Protein AF-A0A4R8S9P8-F1 (afdb_monomer)

Secondary structure (DSSP, 8-state):
-PPPP-EEE--TT--TTT-TT---SHHHHHHHHHHHHHTT-SEEEE--B-TTS-B--SHHHHHHHHHHHHHH-TTS-EEEE--TTT---HHHHHHHHHH-SS--SEEEEETTSTTHHHHHHHHHHTTPEEEEEE-SHHHHHHHHH-GGGGTEEEEEEEEPTT--SHHHHHHHHHHHHHHHHTT-S-EEEEE--

Ne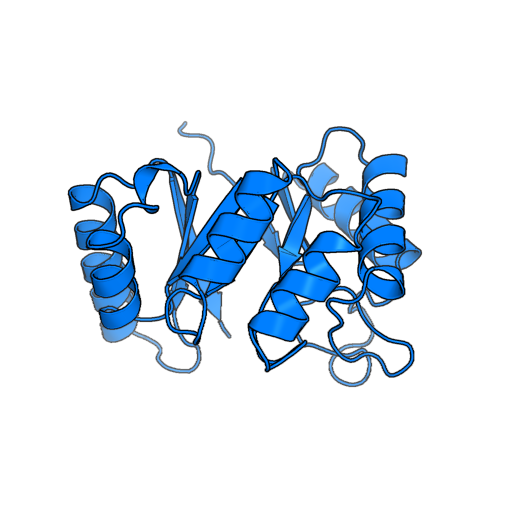arest PDB structures (foldseek):
  2y7d-assembly1_D  TM=7.538E-01  e=5.937E-11  Candidatus Cloacimonas acidaminovorans
  2y7d-assembly1_C  TM=7.687E-01  e=2.073E-10  Candidatus Cloacimonas acidaminovorans
  3fa5-assembly1_B  TM=8.456E-01  e=3.050E-09  Paracoccus denitrificans PD1222
  3no5-assembly2_C  TM=8.172E-01  e=3.679E-09  Cupriavidus pinatubonensis JMP134
  3chv-assembly1_A-2  TM=8.280E-01  e=7.319E-09  Ruegeria pomeroyi DSS-3

Organism: NCBI:txid404941

Structure (mmCIF, N/CA/C/O backbone):
data_AF-A0A4R8S9P8-F1
#
_entry.id   AF-A0A4R8S9P8-F1
#
loop_
_atom_site.group_PDB
_atom_site.id
_atom_site.type_symbol
_atom_site.label_atom_id
_atom_site.label_alt_id
_atom_site.label_comp_id
_atom_site.label_asym_id
_atom_site.label_entity_id
_atom_site.label_seq_id
_atom_site.pdbx_PDB_ins_code
_atom_site.Cartn_x
_atom_site.Cartn_y
_atom_site.Cartn_z
_atom_site.occupancy
_atom_site.B_iso_or_equiv
_atom_site.auth_seq_id
_atom_site.auth_comp_id
_atom_site.auth_asym_id
_atom_site.auth_atom_id
_atom_site.pdbx_PDB_model_num
ATOM 1 N N . MET A 1 1 ? -16.328 -17.671 15.813 1.00 50.28 1 MET A N 1
ATOM 2 C CA . MET A 1 1 ? -14.952 -17.134 15.883 1.00 50.28 1 MET A CA 1
ATOM 3 C C . MET A 1 1 ? -14.897 -15.920 14.980 1.00 50.28 1 MET A C 1
ATOM 5 O O . MET A 1 1 ? -15.459 -15.987 13.896 1.00 50.28 1 MET A O 1
ATOM 9 N N . GLN A 1 2 ? -14.326 -14.809 15.439 1.00 53.38 2 GLN A N 1
ATOM 10 C CA . GLN A 1 2 ? -14.118 -13.646 14.579 1.00 53.38 2 GLN A CA 1
ATOM 11 C C . GLN A 1 2 ? -12.973 -14.003 13.623 1.00 53.38 2 GLN A C 1
ATOM 13 O O . GLN A 1 2 ? -11.888 -14.351 14.084 1.00 53.38 2 GLN A O 1
ATOM 18 N N . THR A 1 3 ? -13.230 -14.023 12.317 1.00 79.88 3 THR A N 1
ATOM 19 C CA . THR A 1 3 ? -12.185 -14.298 11.325 1.00 79.88 3 THR A CA 1
ATOM 20 C C . THR A 1 3 ? -11.200 -13.134 11.338 1.00 79.88 3 THR A C 1
ATOM 22 O O . THR A 1 3 ? -11.592 -11.993 11.095 1.00 79.88 3 THR A O 1
ATOM 25 N N . VAL A 1 4 ? -9.938 -13.406 11.671 1.00 88.94 4 VAL A N 1
ATOM 26 C CA . VAL A 1 4 ? -8.869 -12.402 11.631 1.00 88.94 4 VAL A CA 1
ATOM 27 C C . VAL A 1 4 ? -8.552 -12.095 10.170 1.00 88.94 4 VAL A C 1
ATOM 29 O O . VAL A 1 4 ? -8.345 -13.009 9.375 1.00 88.94 4 VAL A O 1
ATOM 32 N N . TYR A 1 5 ? -8.514 -10.813 9.812 1.00 94.75 5 TYR A N 1
ATOM 33 C CA . TYR A 1 5 ? -8.053 -10.377 8.498 1.00 94.75 5 TYR A CA 1
ATOM 34 C C . TYR A 1 5 ? -6.522 -10.317 8.498 1.00 94.75 5 TYR A C 1
ATOM 36 O O . TYR A 1 5 ? -5.947 -9.536 9.255 1.00 94.75 5 TYR A O 1
ATOM 44 N N . LEU A 1 6 ? -5.865 -11.102 7.641 1.00 96.81 6 LEU A N 1
ATOM 45 C CA . LEU A 1 6 ? -4.414 -11.041 7.444 1.00 96.81 6 LEU A CA 1
ATOM 46 C C . LEU A 1 6 ? -4.063 -10.416 6.091 1.00 96.81 6 LEU A C 1
ATOM 48 O O . LEU A 1 6 ? -4.580 -10.833 5.057 1.00 96.81 6 LEU A O 1
ATOM 52 N N . LYS A 1 7 ? -3.138 -9.452 6.106 1.00 97.88 7 LYS A N 1
ATOM 53 C CA . LYS A 1 7 ? -2.470 -8.903 4.919 1.00 97.88 7 LYS A CA 1
ATOM 54 C C . LYS A 1 7 ? -1.006 -9.338 4.948 1.00 97.88 7 LYS A C 1
ATOM 56 O O . LYS A 1 7 ? -0.327 -9.055 5.930 1.00 97.88 7 LYS A O 1
ATOM 61 N N . ALA A 1 8 ? -0.522 -9.997 3.900 1.00 98.19 8 ALA A N 1
ATOM 62 C CA . ALA A 1 8 ? 0.879 -10.404 3.807 1.00 98.19 8 ALA A CA 1
ATOM 63 C C . ALA A 1 8 ? 1.720 -9.315 3.118 1.00 98.19 8 ALA A C 1
ATOM 65 O O . ALA A 1 8 ? 1.477 -8.993 1.957 1.00 98.19 8 ALA A O 1
ATOM 66 N N . CYS A 1 9 ? 2.706 -8.750 3.818 1.00 97.50 9 CYS A N 1
ATOM 67 C CA . CYS A 1 9 ? 3.688 -7.824 3.244 1.00 97.50 9 CYS A CA 1
ATOM 68 C C . CYS A 1 9 ? 4.873 -8.636 2.700 1.00 97.50 9 CYS A C 1
ATOM 70 O O . CYS A 1 9 ? 5.625 -9.205 3.485 1.00 97.50 9 CYS A O 1
ATOM 72 N N . LEU A 1 10 ? 5.012 -8.744 1.374 1.00 97.62 10 LEU A N 1
ATOM 73 C CA . LEU A 1 10 ? 5.828 -9.809 0.765 1.00 97.62 10 LEU A CA 1
ATOM 74 C C . LEU A 1 10 ? 7.340 -9.555 0.791 1.00 97.62 10 LEU A C 1
ATOM 76 O O . LEU A 1 10 ? 8.120 -10.499 0.860 1.00 97.62 10 LEU A O 1
ATOM 80 N N . ASN A 1 11 ? 7.770 -8.297 0.695 1.00 96.12 11 ASN A N 1
ATOM 81 C CA . ASN A 1 11 ? 9.192 -7.967 0.561 1.00 96.12 11 ASN A CA 1
ATOM 82 C C . ASN A 1 11 ? 9.622 -6.705 1.322 1.00 96.12 11 ASN A C 1
ATOM 84 O O . ASN A 1 11 ? 10.685 -6.704 1.945 1.00 96.12 11 ASN A O 1
ATOM 88 N N . GLY A 1 12 ? 8.815 -5.641 1.299 1.00 94.31 12 GLY A N 1
ATOM 89 C CA . GLY A 1 12 ? 9.199 -4.352 1.876 1.00 94.31 12 GLY A CA 1
ATOM 90 C C . GLY A 1 12 ? 10.429 -3.762 1.179 1.00 94.31 12 GLY A C 1
ATOM 91 O O . GLY A 1 12 ? 10.768 -4.149 0.061 1.00 94.31 12 GLY A O 1
ATOM 92 N N . VAL A 1 13 ? 11.161 -2.879 1.862 1.00 93.50 13 VAL A N 1
ATOM 93 C CA . VAL A 1 13 ? 12.404 -2.270 1.338 1.00 93.50 13 VAL A CA 1
ATOM 94 C C . VAL A 1 13 ? 13.575 -3.257 1.219 1.00 93.50 13 VAL A C 1
ATOM 96 O O . VAL A 1 13 ? 14.608 -2.919 0.642 1.00 93.50 13 VAL A O 1
ATOM 99 N N . ARG A 1 14 ? 13.432 -4.483 1.748 1.00 92.62 14 ARG A N 1
ATOM 100 C CA . ARG A 1 14 ? 14.510 -5.478 1.778 1.00 92.62 14 ARG A CA 1
ATOM 101 C C . ARG A 1 14 ? 14.924 -5.897 0.367 1.00 92.62 14 ARG A C 1
ATOM 103 O O . ARG A 1 14 ? 14.123 -5.922 -0.570 1.00 92.62 14 ARG A O 1
ATOM 110 N N . ARG A 1 15 ? 16.198 -6.253 0.241 1.00 90.38 15 ARG A N 1
ATOM 111 C CA . ARG A 1 15 ? 16.844 -6.705 -0.994 1.00 90.38 15 ARG A CA 1
ATOM 112 C C . ARG A 1 15 ? 17.361 -8.141 -0.864 1.00 90.38 15 ARG A C 1
ATOM 114 O O . ARG A 1 15 ? 17.518 -8.663 0.241 1.00 90.38 15 ARG A O 1
ATOM 121 N N . LYS A 1 16 ? 17.678 -8.777 -1.998 1.00 90.94 16 LYS A N 1
ATOM 122 C CA . LYS A 1 16 ? 18.186 -10.163 -2.030 1.00 90.94 16 LYS A CA 1
ATOM 123 C C . LYS A 1 16 ? 19.526 -10.369 -1.324 1.00 90.94 16 LYS A C 1
ATOM 125 O O . LYS A 1 16 ? 19.795 -11.478 -0.871 1.00 90.94 16 LYS A O 1
ATOM 130 N N . ASP A 1 17 ? 20.354 -9.332 -1.219 1.00 91.38 17 ASP A N 1
ATOM 131 C CA . ASP A 1 17 ? 21.600 -9.366 -0.443 1.00 91.38 17 ASP A CA 1
ATOM 132 C C . ASP A 1 17 ? 21.345 -9.427 1.073 1.00 91.38 17 ASP A C 1
ATOM 134 O O . ASP A 1 17 ? 22.187 -9.934 1.808 1.00 91.38 17 ASP A O 1
ATOM 138 N N . GLN A 1 18 ? 20.178 -8.972 1.542 1.00 91.88 18 GLN A N 1
ATOM 139 C CA . GLN A 1 18 ? 19.769 -9.073 2.946 1.00 91.88 18 GLN A CA 1
ATOM 140 C C . GLN A 1 18 ? 19.101 -10.415 3.264 1.00 91.88 18 GLN A C 1
ATOM 142 O O . GLN A 1 18 ? 19.270 -10.930 4.367 1.00 91.88 18 GLN A O 1
ATOM 147 N N . HIS A 1 19 ? 18.339 -10.986 2.324 1.00 93.06 19 HIS A N 1
ATOM 148 C CA . HIS A 1 19 ? 17.805 -12.341 2.455 1.00 93.06 19 HIS A CA 1
ATOM 149 C C . HIS A 1 19 ? 17.506 -12.960 1.073 1.00 93.06 19 HIS A C 1
ATOM 151 O O . HIS A 1 19 ? 16.730 -12.391 0.301 1.00 93.06 19 HIS A O 1
ATOM 157 N N . PRO A 1 20 ? 18.057 -14.148 0.747 1.00 93.31 20 PRO A N 1
ATOM 158 C CA . PRO A 1 20 ? 18.018 -14.699 -0.612 1.00 93.31 20 PRO A CA 1
ATOM 159 C C . PRO A 1 20 ? 16.612 -15.083 -1.094 1.00 93.31 20 PRO A C 1
ATOM 161 O O . PRO A 1 20 ? 16.385 -15.150 -2.300 1.00 93.31 20 PRO A O 1
ATOM 164 N N . ALA A 1 21 ? 15.675 -15.324 -0.170 1.00 95.25 21 ALA A N 1
ATOM 165 C CA . ALA A 1 21 ? 14.286 -15.656 -0.497 1.00 95.25 21 ALA A CA 1
ATOM 166 C C . ALA A 1 21 ? 13.366 -14.434 -0.676 1.00 95.25 21 ALA A C 1
ATOM 168 O O . ALA A 1 21 ? 12.176 -14.625 -0.876 1.00 95.25 21 ALA A O 1
ATOM 169 N N . ILE A 1 22 ? 13.867 -13.195 -0.572 1.00 95.81 22 ILE A N 1
ATOM 170 C CA . ILE A 1 22 ? 13.016 -12.012 -0.778 1.00 95.81 22 ILE A CA 1
ATOM 171 C C . ILE A 1 22 ? 12.596 -11.943 -2.255 1.00 95.81 22 ILE A C 1
ATOM 173 O O . ILE A 1 22 ? 13.479 -11.919 -3.125 1.00 95.81 22 ILE A O 1
ATOM 177 N N . PRO A 1 23 ? 11.286 -11.887 -2.566 1.00 96.94 23 PRO A N 1
ATOM 178 C CA . PRO A 1 23 ? 10.825 -11.795 -3.942 1.00 96.94 23 PRO A CA 1
ATOM 179 C C . PRO A 1 23 ? 11.068 -10.380 -4.483 1.00 96.94 23 PRO A C 1
ATOM 181 O O . PRO A 1 23 ? 10.652 -9.379 -3.887 1.00 96.94 23 PRO A O 1
ATOM 184 N N . CYS A 1 24 ? 11.746 -10.281 -5.628 1.00 96.31 24 CYS A N 1
ATOM 185 C CA . CYS A 1 24 ? 12.066 -8.988 -6.247 1.00 96.31 24 CYS A CA 1
ATOM 186 C C . CYS A 1 24 ? 11.548 -8.868 -7.679 1.00 96.31 24 CYS A C 1
ATOM 188 O O . CYS A 1 24 ? 11.246 -7.765 -8.123 1.00 96.31 24 CYS A O 1
ATOM 190 N N . THR A 1 25 ? 11.433 -9.978 -8.407 1.00 97.12 25 THR A N 1
ATOM 191 C CA . THR A 1 25 ? 10.878 -9.964 -9.767 1.00 97.12 25 THR A CA 1
ATOM 192 C C . THR A 1 25 ? 9.354 -10.126 -9.748 1.00 97.12 25 THR A C 1
ATOM 194 O O . THR A 1 25 ? 8.827 -10.760 -8.833 1.00 97.12 25 THR A O 1
ATOM 197 N N . PRO A 1 26 ? 8.622 -9.652 -10.775 1.00 98.44 26 PRO A N 1
ATOM 198 C CA . PRO A 1 26 ? 7.176 -9.868 -10.870 1.00 98.44 26 PRO A CA 1
ATOM 199 C C . PRO A 1 26 ? 6.756 -11.340 -10.746 1.00 98.44 26 PRO A C 1
ATOM 201 O O . PRO A 1 26 ? 5.770 -11.650 -10.082 1.00 98.44 26 PRO A O 1
ATOM 204 N N . ALA A 1 27 ? 7.528 -12.259 -11.337 1.00 98.38 27 ALA A N 1
ATOM 205 C CA . ALA A 1 27 ? 7.252 -13.693 -11.271 1.00 98.38 27 ALA A CA 1
ATOM 206 C C . ALA A 1 27 ? 7.426 -14.263 -9.853 1.00 98.38 27 ALA A C 1
ATOM 208 O O . ALA A 1 27 ? 6.588 -15.045 -9.406 1.00 98.38 27 ALA A O 1
ATOM 209 N N . GLU A 1 28 ? 8.481 -13.858 -9.140 1.00 98.06 28 GLU A N 1
ATOM 210 C CA . GLU A 1 28 ? 8.702 -14.250 -7.741 1.00 98.06 28 GLU A CA 1
ATOM 211 C C . GLU A 1 28 ? 7.620 -13.671 -6.829 1.00 98.06 28 GLU A C 1
ATOM 213 O O . GLU A 1 28 ? 7.022 -14.403 -6.048 1.00 98.06 28 GLU A O 1
ATOM 218 N N . ILE A 1 29 ? 7.305 -12.381 -6.980 1.00 98.56 29 ILE A N 1
ATOM 219 C CA . ILE A 1 29 ? 6.277 -11.705 -6.180 1.00 98.56 29 ILE A CA 1
ATOM 220 C C . ILE A 1 29 ? 4.909 -12.371 -6.388 1.00 98.56 29 ILE A C 1
ATOM 222 O O . ILE A 1 29 ? 4.194 -12.621 -5.422 1.00 98.56 29 ILE A O 1
ATOM 226 N N . ALA A 1 30 ? 4.544 -12.715 -7.627 1.00 98.75 30 ALA A N 1
ATOM 227 C CA . ALA A 1 30 ? 3.294 -13.418 -7.906 1.00 98.75 30 ALA A CA 1
ATOM 228 C C . ALA A 1 30 ? 3.275 -14.850 -7.340 1.00 98.75 30 ALA A C 1
ATOM 230 O O . ALA A 1 30 ? 2.224 -15.323 -6.896 1.00 98.75 30 ALA A O 1
ATOM 231 N N . ALA A 1 31 ? 4.412 -15.553 -7.359 1.00 98.69 31 ALA A N 1
ATOM 232 C CA . ALA A 1 31 ? 4.530 -16.880 -6.762 1.00 98.69 31 ALA A CA 1
ATOM 233 C C . ALA A 1 31 ? 4.303 -16.830 -5.243 1.00 98.69 31 ALA A C 1
ATOM 235 O O . ALA A 1 31 ? 3.490 -17.607 -4.736 1.00 98.69 31 ALA A O 1
ATOM 236 N N . ASP A 1 32 ? 4.928 -15.873 -4.558 1.00 98.62 32 ASP A N 1
ATOM 237 C CA . ASP A 1 32 ? 4.765 -15.668 -3.117 1.00 98.62 32 ASP A CA 1
ATOM 238 C C . ASP A 1 32 ? 3.359 -15.176 -2.767 1.00 98.62 32 ASP A C 1
ATOM 240 O O . ASP A 1 32 ? 2.759 -15.669 -1.815 1.00 98.62 32 ASP A O 1
ATOM 244 N N . ALA A 1 33 ? 2.768 -14.289 -3.575 1.00 98.75 33 ALA A N 1
ATOM 245 C CA . ALA A 1 33 ? 1.383 -13.860 -3.393 1.00 98.75 33 ALA A CA 1
ATOM 246 C C . ALA A 1 33 ? 0.408 -15.050 -3.422 1.00 98.75 33 ALA A C 1
ATOM 248 O O . ALA A 1 33 ? -0.483 -15.147 -2.575 1.00 98.75 33 ALA A O 1
ATOM 249 N N . ALA A 1 34 ? 0.609 -15.990 -4.353 1.00 98.69 34 ALA A N 1
ATOM 250 C CA . ALA A 1 34 ? -0.180 -17.218 -4.419 1.00 98.69 34 ALA A CA 1
ATOM 251 C C . ALA A 1 34 ? 0.024 -18.097 -3.180 1.00 98.69 34 ALA A C 1
ATOM 253 O O . ALA A 1 34 ? -0.955 -18.560 -2.600 1.00 98.69 34 ALA A O 1
ATOM 254 N N . ALA A 1 35 ? 1.272 -18.278 -2.738 1.00 98.56 35 ALA A N 1
ATOM 255 C CA . ALA A 1 35 ? 1.572 -19.053 -1.538 1.00 98.56 35 ALA A CA 1
ATOM 256 C C . ALA A 1 35 ? 0.941 -18.431 -0.277 1.00 98.56 35 ALA A C 1
ATOM 258 O O . ALA A 1 35 ? 0.347 -19.143 0.531 1.00 98.56 35 ALA A O 1
ATOM 259 N N . CYS A 1 36 ? 0.998 -17.103 -0.127 1.00 98.44 36 CYS A N 1
ATOM 260 C CA . CYS A 1 36 ? 0.366 -16.390 0.982 1.00 98.44 36 CYS A CA 1
ATOM 261 C C . CYS A 1 36 ? -1.162 -16.507 0.954 1.00 98.44 36 CYS A C 1
ATOM 263 O O . CYS A 1 36 ? -1.769 -16.735 2.000 1.00 98.44 36 CYS A O 1
ATOM 265 N N . ARG A 1 37 ? -1.792 -16.386 -0.222 1.00 98.00 37 ARG A N 1
ATOM 266 C CA . ARG A 1 37 ? -3.235 -16.620 -0.384 1.00 98.00 37 ARG A CA 1
ATOM 267 C C . ARG A 1 37 ? -3.610 -18.038 0.035 1.00 98.00 37 ARG A C 1
ATOM 269 O O . ARG A 1 37 ? -4.548 -18.212 0.806 1.00 98.00 37 ARG A O 1
ATOM 276 N N . ASP A 1 38 ? -2.871 -19.037 -0.442 1.00 97.75 38 ASP A N 1
ATOM 277 C CA . ASP A 1 38 ? -3.133 -20.447 -0.136 1.00 97.75 38 ASP A CA 1
ATOM 278 C C . ASP A 1 38 ? -2.925 -20.748 1.365 1.00 97.75 38 ASP A C 1
ATOM 280 O O . ASP A 1 38 ? -3.585 -21.623 1.924 1.00 97.75 38 ASP A O 1
ATOM 284 N N . ALA A 1 39 ? -2.077 -19.966 2.044 1.00 97.56 39 ALA A N 1
ATOM 285 C CA . ALA A 1 39 ? -1.904 -19.976 3.498 1.00 97.56 39 ALA A CA 1
ATOM 286 C C . ALA A 1 39 ? -2.971 -19.170 4.277 1.00 97.56 39 ALA A C 1
ATOM 288 O O . ALA A 1 39 ? -2.957 -19.173 5.508 1.00 97.56 39 ALA A O 1
ATOM 289 N N . GLY A 1 40 ? -3.902 -18.493 3.593 1.00 96.56 40 GLY A N 1
ATOM 290 C CA . GLY A 1 40 ? -5.033 -17.782 4.199 1.00 96.56 40 GLY A CA 1
ATOM 291 C C . GLY A 1 40 ? -4.899 -16.258 4.283 1.00 96.56 40 GLY A C 1
ATOM 292 O O . GLY A 1 40 ? -5.709 -15.623 4.962 1.00 96.56 40 GLY A O 1
ATOM 293 N N . ALA A 1 41 ?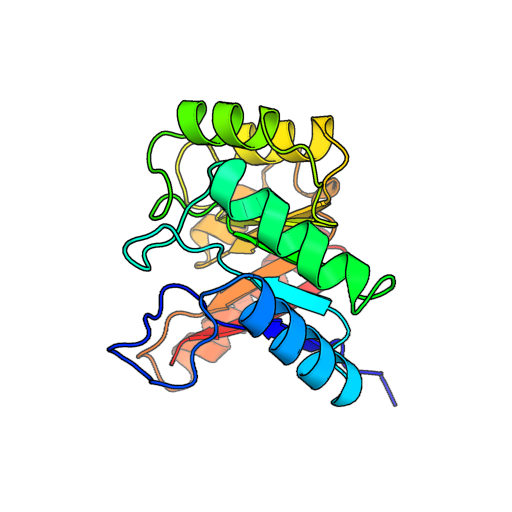 -3.914 -15.644 3.619 1.00 97.75 41 ALA A N 1
ATOM 294 C CA . ALA A 1 41 ? -3.852 -14.187 3.515 1.00 97.75 41 ALA A CA 1
ATOM 295 C C . ALA A 1 41 ? -5.047 -13.650 2.709 1.00 97.75 41 ALA A C 1
ATOM 297 O O . ALA A 1 41 ? -5.338 -14.118 1.609 1.00 97.75 41 ALA A O 1
ATOM 298 N N . ALA A 1 42 ? -5.717 -12.634 3.250 1.00 97.69 42 ALA A N 1
ATOM 299 C CA . ALA A 1 42 ? -6.870 -11.982 2.633 1.00 97.69 42 ALA A CA 1
ATOM 300 C C . ALA A 1 42 ? -6.479 -10.861 1.655 1.00 97.69 42 ALA A C 1
ATOM 302 O O . ALA A 1 42 ? -7.325 -10.385 0.907 1.00 97.69 42 ALA A O 1
ATOM 303 N N . ALA A 1 43 ? -5.223 -10.408 1.688 1.00 98.50 43 ALA A N 1
ATOM 304 C CA . ALA A 1 43 ? -4.629 -9.464 0.744 1.00 98.50 43 ALA A CA 1
ATOM 305 C C . ALA A 1 43 ? -3.100 -9.543 0.804 1.00 98.50 43 ALA A C 1
ATOM 307 O O . ALA A 1 43 ? -2.536 -10.065 1.773 1.00 98.50 43 ALA A O 1
ATOM 308 N N . VAL A 1 44 ? -2.437 -8.949 -0.184 1.00 98.75 44 VAL A N 1
ATOM 309 C CA . VAL A 1 44 ? -0.981 -8.767 -0.194 1.00 98.75 44 VAL A CA 1
ATOM 310 C C . VAL A 1 44 ? -0.608 -7.293 -0.290 1.00 98.75 44 VAL A C 1
ATOM 312 O O . VAL A 1 44 ? -1.352 -6.490 -0.845 1.00 98.75 44 VAL A O 1
ATOM 315 N N . HIS A 1 45 ? 0.549 -6.941 0.262 1.00 98.69 45 HIS A N 1
ATOM 316 C CA . HIS A 1 45 ? 1.210 -5.653 0.072 1.00 98.69 45 HIS A CA 1
ATOM 317 C C . HIS A 1 45 ? 2.602 -5.889 -0.499 1.00 98.69 45 HIS A C 1
ATOM 319 O O . HIS A 1 45 ? 3.351 -6.722 0.021 1.00 98.69 45 HIS A O 1
ATOM 325 N N . VAL A 1 46 ? 2.948 -5.173 -1.564 1.00 98.56 46 VAL A N 1
ATOM 326 C CA . VAL A 1 46 ? 4.183 -5.406 -2.315 1.00 98.56 46 VAL A CA 1
ATOM 327 C C . VAL A 1 46 ? 4.910 -4.108 -2.627 1.00 98.56 46 VAL A C 1
ATOM 329 O O . VAL A 1 46 ? 4.309 -3.056 -2.839 1.00 98.56 46 VAL A O 1
ATOM 332 N N . HIS A 1 47 ? 6.233 -4.198 -2.663 1.00 98.50 47 HIS A N 1
ATOM 333 C CA . HIS A 1 47 ? 7.105 -3.133 -3.125 1.00 98.50 47 HIS A CA 1
ATOM 334 C C . HIS A 1 47 ? 7.675 -3.572 -4.473 1.00 98.50 47 HIS A C 1
ATOM 336 O O . HIS A 1 47 ? 8.383 -4.582 -4.554 1.00 98.50 47 HIS A O 1
ATOM 342 N N . ALA A 1 48 ? 7.322 -2.853 -5.540 1.00 98.25 48 ALA A N 1
ATOM 343 C CA . ALA A 1 48 ? 7.906 -3.084 -6.854 1.00 98.25 48 ALA A CA 1
ATOM 344 C C . ALA A 1 48 ? 9.376 -2.656 -6.838 1.00 98.25 48 ALA A C 1
ATOM 346 O O . ALA A 1 48 ? 9.721 -1.650 -6.217 1.00 98.25 48 ALA A O 1
ATOM 347 N N . LYS A 1 49 ? 10.240 -3.434 -7.492 1.00 97.56 49 LYS A N 1
ATOM 348 C CA . LYS A 1 49 ? 11.687 -3.209 -7.497 1.00 97.56 49 LYS A CA 1
ATOM 349 C C . LYS A 1 49 ? 12.160 -2.726 -8.865 1.00 97.56 49 LYS A C 1
ATOM 351 O O . LYS A 1 49 ? 11.680 -3.207 -9.889 1.00 97.56 49 LYS A O 1
ATOM 356 N N . ASP A 1 50 ? 13.110 -1.799 -8.882 1.00 95.00 50 ASP A N 1
ATOM 357 C CA . ASP A 1 50 ? 13.847 -1.430 -10.085 1.00 95.00 50 ASP A CA 1
ATOM 358 C C . ASP A 1 50 ? 14.897 -2.498 -10.454 1.00 95.00 50 ASP A C 1
ATOM 360 O O . ASP A 1 50 ? 15.079 -3.508 -9.768 1.00 95.00 50 ASP A O 1
ATOM 364 N N . ALA A 1 51 ? 15.627 -2.265 -11.549 1.00 92.00 51 ALA A N 1
ATOM 365 C CA . ALA A 1 51 ? 16.677 -3.173 -12.015 1.00 92.00 51 ALA A CA 1
ATOM 366 C C . ALA A 1 51 ? 17.845 -3.345 -11.021 1.00 92.00 51 ALA A C 1
ATOM 368 O O . ALA A 1 51 ? 18.595 -4.315 -11.125 1.00 92.00 51 ALA A O 1
ATOM 369 N N . ASN A 1 52 ? 17.998 -2.426 -10.065 1.00 90.69 52 ASN A N 1
ATOM 370 C CA . ASN A 1 52 ? 19.021 -2.461 -9.024 1.00 90.69 52 ASN A CA 1
ATOM 371 C C . ASN A 1 52 ? 18.492 -3.061 -7.706 1.00 90.69 52 ASN A C 1
ATOM 373 O O . ASN A 1 52 ? 19.246 -3.190 -6.740 1.00 90.69 52 ASN A O 1
ATOM 377 N N . GLY A 1 53 ? 17.212 -3.444 -7.653 1.00 91.06 53 GLY A N 1
ATOM 378 C CA . GLY A 1 53 ? 16.570 -4.010 -6.472 1.00 91.06 53 GLY A CA 1
ATOM 379 C C . GLY A 1 53 ? 16.084 -2.977 -5.451 1.00 91.06 53 GLY A C 1
ATOM 380 O O . GLY A 1 53 ? 15.725 -3.376 -4.343 1.00 91.06 53 GLY A O 1
ATOM 381 N N . PHE A 1 54 ? 16.066 -1.684 -5.780 1.00 94.50 54 PHE A N 1
ATOM 382 C CA . PHE A 1 54 ? 15.469 -0.644 -4.935 1.00 94.50 54 PHE A CA 1
ATOM 383 C C . PHE A 1 54 ? 13.982 -0.496 -5.223 1.00 94.50 54 PHE A C 1
ATOM 385 O O . PHE A 1 54 ? 13.516 -0.849 -6.302 1.00 94.50 54 PHE A O 1
ATOM 392 N N . ASP A 1 55 ? 13.232 0.035 -4.265 1.00 97.62 55 ASP A N 1
ATOM 393 C CA . ASP A 1 55 ? 11.812 0.300 -4.468 1.00 97.62 55 ASP A CA 1
ATOM 394 C C . ASP A 1 55 ? 11.599 1.309 -5.596 1.00 97.62 55 ASP A C 1
ATOM 396 O O . ASP A 1 55 ? 12.298 2.316 -5.690 1.00 97.62 55 ASP A O 1
ATOM 400 N N . SER A 1 56 ? 10.601 1.049 -6.433 1.00 97.69 56 SER A N 1
ATOM 401 C CA . SER A 1 56 ? 10.210 1.935 -7.517 1.00 97.69 56 SER A CA 1
ATOM 402 C C . SER A 1 56 ? 8.703 2.109 -7.559 1.00 97.69 56 SER A C 1
ATOM 404 O O . SER A 1 56 ? 7.939 1.158 -7.413 1.00 97.69 56 SER A O 1
ATOM 406 N N . LEU A 1 57 ? 8.299 3.352 -7.798 1.00 96.88 57 LEU A N 1
ATOM 407 C CA . LEU A 1 57 ? 6.909 3.765 -7.971 1.00 96.88 57 LEU A CA 1
ATOM 408 C C . LEU A 1 57 ? 6.559 3.953 -9.455 1.00 96.88 57 LEU A C 1
ATOM 410 O O . LEU A 1 57 ? 5.418 4.227 -9.796 1.00 96.88 57 LEU A O 1
ATOM 414 N N . LEU A 1 58 ? 7.527 3.826 -10.364 1.00 98.44 58 LEU A N 1
ATOM 415 C CA . LEU A 1 58 ? 7.297 4.068 -11.787 1.00 98.44 58 LEU A CA 1
ATOM 416 C C . LEU A 1 58 ? 6.416 2.969 -12.392 1.00 98.44 58 LEU A C 1
ATOM 418 O O . LEU A 1 58 ? 6.547 1.798 -12.032 1.00 98.44 58 LEU A O 1
ATOM 422 N N . ALA A 1 59 ? 5.577 3.330 -13.368 1.00 98.56 59 ALA A N 1
ATOM 423 C CA . ALA A 1 59 ? 4.673 2.394 -14.047 1.00 98.56 59 ALA A CA 1
ATOM 424 C C . ALA A 1 59 ? 5.406 1.160 -14.600 1.00 98.56 59 ALA A C 1
ATOM 426 O O . ALA A 1 59 ? 4.950 0.034 -14.432 1.00 98.56 59 ALA A O 1
ATOM 427 N N . GLY A 1 60 ? 6.611 1.349 -15.151 1.00 98.25 60 GLY A N 1
ATOM 428 C CA . GLY A 1 60 ? 7.440 0.250 -15.656 1.00 98.25 60 GLY A CA 1
ATOM 429 C C . GLY A 1 60 ? 7.859 -0.789 -14.603 1.00 98.25 60 GLY A C 1
ATOM 430 O O . GLY A 1 60 ? 8.227 -1.899 -14.979 1.00 98.25 60 GLY A O 1
ATOM 431 N N . ALA A 1 61 ? 7.797 -0.458 -13.310 1.00 98.50 61 ALA A N 1
ATOM 432 C CA . ALA A 1 61 ? 8.050 -1.388 -12.210 1.00 98.50 61 ALA A CA 1
ATOM 433 C C . ALA A 1 61 ? 6.748 -1.893 -11.566 1.00 98.50 61 ALA A C 1
ATOM 435 O O . ALA A 1 61 ? 6.632 -3.085 -11.280 1.00 98.50 61 ALA A O 1
ATOM 436 N N . VAL A 1 62 ? 5.771 -1.006 -11.350 1.00 98.81 62 VAL A N 1
ATOM 437 C CA . VAL A 1 62 ? 4.499 -1.336 -10.686 1.00 98.81 62 VAL A CA 1
ATOM 438 C C . VAL A 1 62 ? 3.610 -2.207 -11.573 1.00 98.81 62 VAL A C 1
ATOM 440 O O . VAL A 1 62 ? 3.150 -3.258 -11.120 1.00 98.81 62 VAL A O 1
ATOM 443 N N . ASP A 1 63 ? 3.419 -1.828 -12.840 1.00 98.88 63 ASP A N 1
ATOM 444 C CA . ASP A 1 63 ? 2.449 -2.486 -13.719 1.00 98.88 63 ASP A CA 1
ATOM 445 C C . ASP A 1 63 ? 2.749 -3.983 -13.920 1.00 98.88 63 ASP A C 1
ATOM 447 O O . ASP A 1 63 ? 1.843 -4.803 -13.740 1.00 98.88 63 ASP A O 1
ATOM 451 N N . PRO A 1 64 ? 4.005 -4.406 -14.199 1.00 98.81 64 PRO A N 1
ATOM 452 C CA . PRO A 1 64 ? 4.316 -5.825 -14.349 1.00 98.81 64 PRO A CA 1
ATOM 453 C C . PRO A 1 64 ? 4.052 -6.643 -13.081 1.00 98.81 64 PRO A C 1
ATOM 455 O O . PRO A 1 64 ? 3.667 -7.808 -13.178 1.00 98.81 64 PRO A O 1
ATOM 458 N N . VAL A 1 65 ? 4.256 -6.057 -11.896 1.00 98.81 65 VAL A N 1
ATOM 459 C C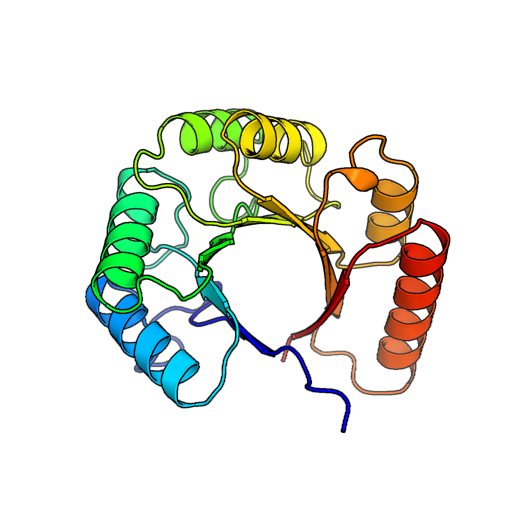A . VAL A 1 65 ? 4.006 -6.729 -10.613 1.00 98.81 65 VAL A CA 1
ATOM 460 C C . VAL A 1 65 ? 2.509 -6.931 -10.398 1.00 98.81 65 VAL A C 1
ATOM 462 O O . VAL A 1 65 ? 2.084 -8.053 -10.114 1.00 98.81 65 VAL A O 1
ATOM 465 N N . VAL A 1 66 ? 1.705 -5.878 -10.574 1.00 98.81 66 VAL A N 1
ATOM 466 C CA . VAL A 1 66 ? 0.244 -5.953 -10.419 1.00 98.81 66 VAL A CA 1
ATOM 467 C C . VAL A 1 66 ? -0.349 -6.945 -11.423 1.00 98.81 66 VAL A C 1
ATOM 469 O O . VAL A 1 66 ? -1.103 -7.835 -11.024 1.00 98.81 66 VAL A O 1
ATOM 472 N N . ALA A 1 67 ? 0.054 -6.869 -12.695 1.00 98.81 67 ALA A N 1
ATOM 473 C CA . ALA A 1 67 ? -0.391 -7.797 -13.733 1.00 98.81 67 ALA A CA 1
ATOM 474 C C . ALA A 1 67 ? -0.027 -9.255 -13.413 1.00 98.81 67 ALA A C 1
ATOM 476 O O . ALA A 1 67 ? -0.865 -10.150 -13.548 1.00 98.81 67 ALA A O 1
ATOM 477 N N . ALA A 1 68 ? 1.202 -9.513 -12.951 1.00 98.81 68 ALA A N 1
ATOM 478 C CA . ALA A 1 68 ? 1.648 -10.863 -12.612 1.00 98.81 68 ALA A CA 1
ATOM 479 C C . ALA A 1 68 ? 0.855 -11.458 -11.437 1.00 98.81 68 ALA A C 1
ATOM 481 O O . ALA A 1 68 ? 0.461 -12.628 -11.494 1.00 98.81 68 ALA A O 1
ATOM 482 N N . ILE A 1 69 ? 0.583 -10.664 -10.393 1.00 98.75 69 ILE A N 1
ATOM 483 C CA . ILE A 1 69 ? -0.239 -11.114 -9.263 1.00 98.75 69 ILE A CA 1
ATOM 484 C C . ILE A 1 69 ? -1.668 -11.384 -9.735 1.00 98.75 69 ILE A C 1
ATOM 486 O O . ILE A 1 69 ? -2.171 -12.474 -9.479 1.00 98.75 69 ILE A O 1
ATOM 490 N N . ARG A 1 70 ? -2.298 -10.462 -10.477 1.00 98.44 70 ARG A N 1
ATOM 491 C CA . ARG A 1 70 ? -3.671 -10.630 -10.991 1.00 98.44 70 ARG A CA 1
ATOM 492 C C . ARG A 1 70 ? -3.811 -11.862 -11.888 1.00 98.44 70 ARG A C 1
ATOM 494 O O . ARG A 1 70 ? -4.765 -12.619 -11.742 1.00 98.44 70 ARG A O 1
ATOM 501 N N . ALA A 1 71 ? -2.841 -12.118 -12.766 1.00 98.50 71 ALA A N 1
ATOM 502 C CA . ALA A 1 71 ? -2.858 -13.289 -13.644 1.00 98.50 71 ALA A CA 1
ATOM 503 C C . ALA A 1 71 ? -2.830 -14.619 -12.869 1.00 98.50 71 ALA A C 1
ATOM 505 O O . ALA A 1 71 ? -3.403 -15.614 -13.314 1.00 98.50 71 ALA A O 1
ATOM 506 N N . ARG A 1 72 ? -2.166 -14.653 -11.708 1.00 98.19 72 ARG A N 1
ATOM 507 C CA . ARG A 1 72 ? -2.021 -15.861 -10.880 1.00 98.19 72 ARG A CA 1
ATOM 508 C C . ARG A 1 72 ? -3.059 -15.958 -9.754 1.00 98.19 72 ARG A C 1
ATOM 510 O O . ARG A 1 72 ? -3.397 -17.056 -9.304 1.00 98.19 72 ARG A O 1
ATOM 517 N N . CYS A 1 73 ? -3.545 -14.815 -9.286 1.00 97.25 73 CYS A N 1
ATOM 518 C CA . CYS A 1 73 ? -4.429 -14.646 -8.140 1.00 97.25 73 CYS A CA 1
ATOM 519 C C . CYS A 1 73 ? -5.497 -13.576 -8.438 1.00 97.25 73 CYS A C 1
ATOM 521 O O . CYS A 1 73 ? -5.466 -12.517 -7.816 1.00 97.25 73 CYS A O 1
ATOM 523 N N . PRO A 1 74 ? -6.444 -13.831 -9.362 1.00 95.94 74 PRO A N 1
ATOM 524 C CA . PRO A 1 74 ? -7.371 -12.804 -9.852 1.00 95.94 74 PRO A CA 1
ATOM 525 C C . PRO A 1 74 ? -8.262 -12.182 -8.767 1.00 95.94 74 PRO A C 1
ATOM 527 O O . PRO A 1 74 ? -8.640 -11.024 -8.899 1.00 95.94 74 PRO A O 1
ATOM 530 N N . ASP A 1 75 ? -8.550 -12.918 -7.690 1.00 95.44 75 ASP A N 1
ATOM 531 C CA . ASP A 1 75 ? -9.423 -12.468 -6.596 1.00 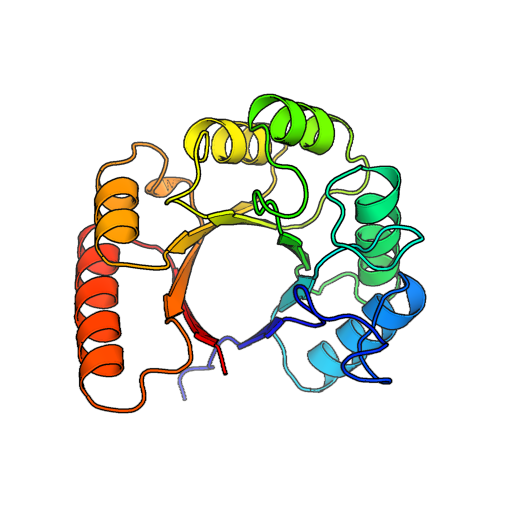95.44 75 ASP A CA 1
ATOM 532 C C . ASP A 1 75 ? -8.660 -11.980 -5.349 1.00 95.44 75 ASP A C 1
ATOM 534 O O . ASP A 1 75 ? -9.277 -11.696 -4.324 1.00 95.44 75 ASP A O 1
ATOM 538 N N . LEU A 1 76 ? -7.322 -11.935 -5.386 1.00 98.38 76 LEU A N 1
ATOM 539 C CA . LEU A 1 76 ? -6.507 -11.518 -4.242 1.00 98.38 76 LEU A CA 1
ATOM 540 C C . LEU A 1 76 ? -6.263 -10.002 -4.296 1.00 98.38 76 LEU A C 1
ATOM 542 O O . LEU A 1 76 ? -5.559 -9.563 -5.203 1.00 98.38 76 LEU A O 1
ATOM 546 N N . PRO A 1 77 ? -6.748 -9.210 -3.319 1.00 98.56 77 PRO A N 1
ATOM 547 C CA . PRO A 1 77 ? -6.495 -7.776 -3.294 1.00 98.56 77 PRO A CA 1
ATOM 548 C C . PRO A 1 77 ? -5.000 -7.456 -3.210 1.00 98.56 77 PRO A C 1
ATOM 550 O O . PRO A 1 77 ? -4.291 -7.963 -2.329 1.00 98.56 77 PRO A O 1
ATOM 553 N N . VAL A 1 78 ? -4.545 -6.571 -4.095 1.00 98.75 78 VAL A N 1
ATOM 554 C CA . VAL A 1 78 ? -3.147 -6.156 -4.232 1.00 98.75 78 VAL A CA 1
ATOM 555 C C . VAL A 1 78 ? -2.968 -4.720 -3.757 1.00 98.75 78 VAL A C 1
ATOM 557 O O . VAL A 1 78 ? -3.574 -3.792 -4.293 1.00 98.75 78 VAL A O 1
ATOM 560 N N . GLY A 1 79 ? -2.104 -4.554 -2.759 1.00 98.69 79 GLY A N 1
ATOM 561 C CA . GLY A 1 79 ? -1.619 -3.276 -2.257 1.00 98.69 79 GLY A CA 1
ATOM 562 C C . GLY A 1 79 ? -0.207 -2.968 -2.733 1.00 98.69 79 GLY A C 1
ATOM 563 O O . GLY A 1 79 ? 0.644 -3.859 -2.719 1.00 98.69 79 GLY A O 1
ATOM 564 N N . VAL A 1 80 ? 0.067 -1.714 -3.088 1.00 98.75 80 VAL A N 1
ATOM 565 C CA . VAL A 1 80 ? 1.432 -1.233 -3.376 1.00 98.75 80 VAL A CA 1
ATOM 566 C C . VAL A 1 80 ? 1.831 -0.077 -2.461 1.00 98.75 80 VAL A C 1
ATOM 568 O O . VAL A 1 80 ? 0.979 0.625 -1.914 1.00 98.75 80 VAL A O 1
ATOM 571 N N . THR A 1 81 ? 3.135 0.133 -2.288 1.00 98.00 81 THR A N 1
ATOM 572 C CA . THR A 1 81 ? 3.655 1.299 -1.560 1.00 98.00 81 THR A CA 1
ATOM 573 C C . THR A 1 81 ? 3.653 2.569 -2.417 1.00 98.00 81 THR A C 1
ATOM 575 O O . THR A 1 81 ? 3.940 2.511 -3.612 1.00 98.00 81 THR A O 1
ATOM 578 N N . THR A 1 82 ? 3.403 3.727 -1.796 1.00 98.38 82 THR A N 1
ATOM 579 C CA . THR A 1 82 ? 3.737 5.047 -2.364 1.00 98.38 82 THR A CA 1
ATOM 580 C C . THR A 1 82 ? 4.747 5.826 -1.517 1.00 98.38 82 THR A C 1
ATOM 582 O O . THR A 1 82 ? 4.781 7.057 -1.572 1.00 98.38 82 THR A O 1
ATOM 585 N N . GLY A 1 83 ? 5.536 5.130 -0.693 1.00 96.94 83 GLY A N 1
ATOM 586 C CA . GLY A 1 83 ? 6.450 5.745 0.270 1.00 96.94 83 GLY A CA 1
ATOM 587 C C . GLY A 1 83 ? 7.499 6.661 -0.365 1.00 96.94 83 GLY A C 1
ATOM 588 O O . GLY A 1 83 ? 8.040 6.375 -1.439 1.00 96.94 83 GLY A O 1
ATOM 589 N N . ALA A 1 84 ? 7.824 7.757 0.322 1.00 97.19 84 ALA A N 1
ATOM 590 C CA . ALA A 1 84 ? 8.730 8.797 -0.177 1.00 97.19 84 ALA A CA 1
ATOM 591 C C . ALA A 1 84 ? 10.187 8.322 -0.375 1.00 97.19 84 ALA A C 1
ATOM 593 O O . ALA A 1 84 ? 10.980 8.981 -1.050 1.00 97.19 84 ALA A O 1
ATOM 594 N N . TRP A 1 85 ? 10.564 7.163 0.174 1.00 95.56 85 TRP A N 1
ATOM 595 C CA . TRP A 1 85 ? 11.876 6.557 -0.079 1.00 95.56 85 TRP A CA 1
ATOM 596 C C . TRP A 1 85 ? 12.002 5.975 -1.494 1.00 95.56 85 TRP A C 1
ATOM 598 O O . TRP A 1 85 ? 13.115 5.876 -2.003 1.00 95.56 85 TRP A O 1
ATOM 608 N N . ALA A 1 86 ? 10.888 5.584 -2.125 1.00 95.94 86 ALA A N 1
ATOM 609 C CA . ALA A 1 86 ? 10.878 5.076 -3.498 1.00 95.94 86 ALA A CA 1
ATOM 610 C C . ALA A 1 86 ? 10.890 6.227 -4.514 1.00 95.94 86 ALA A C 1
ATOM 612 O O . ALA A 1 86 ? 11.501 6.130 -5.577 1.00 95.94 86 ALA A O 1
ATOM 613 N N . LEU A 1 87 ? 10.209 7.328 -4.184 1.00 96.88 87 LEU A N 1
ATOM 614 C CA . LEU A 1 87 ? 10.208 8.560 -4.963 1.00 96.88 87 LEU A CA 1
ATOM 615 C C . LEU A 1 87 ? 9.872 9.741 -4.041 1.00 96.88 87 LEU A C 1
ATOM 617 O O . LEU A 1 87 ? 8.751 9.848 -3.556 1.00 96.88 87 LEU A O 1
ATOM 621 N N . THR A 1 88 ? 10.853 10.602 -3.765 1.00 97.44 88 THR A N 1
ATOM 622 C CA . THR A 1 88 ? 10.757 11.596 -2.677 1.00 97.44 88 THR A CA 1
ATOM 623 C C . THR A 1 88 ? 9.806 12.748 -2.962 1.00 97.44 88 THR A C 1
ATOM 625 O O . THR A 1 88 ? 9.051 13.145 -2.078 1.00 97.44 88 THR A O 1
ATOM 628 N N . ASP A 1 89 ? 9.832 13.291 -4.177 1.00 98.19 89 ASP A N 1
ATOM 629 C CA . ASP A 1 89 ? 9.025 14.459 -4.525 1.00 98.19 89 ASP A CA 1
ATOM 630 C C . ASP A 1 89 ? 7.533 14.083 -4.656 1.00 98.19 89 ASP A C 1
ATOM 632 O O . ASP A 1 89 ? 7.197 13.191 -5.445 1.00 98.19 89 ASP A O 1
ATOM 636 N N . PRO A 1 90 ? 6.613 14.730 -3.914 1.00 98.06 90 PRO A N 1
ATOM 637 C CA . PRO A 1 90 ? 5.195 14.383 -3.969 1.00 98.06 90 PRO A CA 1
ATOM 638 C C . PRO A 1 90 ? 4.564 14.596 -5.346 1.00 98.06 90 PRO A C 1
ATOM 640 O O . PRO A 1 90 ? 3.757 13.772 -5.775 1.00 98.06 90 PRO A O 1
ATOM 643 N N . ALA A 1 91 ? 4.956 15.642 -6.079 1.00 98.56 91 ALA A N 1
ATOM 644 C CA . ALA A 1 91 ? 4.431 15.879 -7.421 1.00 98.56 91 ALA A CA 1
ATOM 645 C C . ALA A 1 91 ? 4.899 14.791 -8.401 1.00 98.56 91 ALA A C 1
ATOM 647 O O . ALA A 1 91 ? 4.105 14.310 -9.210 1.00 98.56 91 ALA A O 1
ATOM 648 N N . ALA A 1 92 ? 6.149 14.338 -8.285 1.00 98.50 92 ALA A N 1
ATOM 649 C CA . ALA A 1 92 ? 6.676 13.210 -9.042 1.00 98.50 92 ALA A CA 1
ATOM 650 C C . ALA A 1 92 ? 5.957 11.900 -8.689 1.00 98.50 92 ALA A C 1
ATOM 652 O O . ALA A 1 92 ? 5.666 11.112 -9.589 1.00 98.50 92 ALA A O 1
ATOM 653 N N . ARG A 1 93 ? 5.604 11.676 -7.414 1.00 98.62 93 ARG A N 1
ATOM 654 C CA . ARG A 1 93 ? 4.757 10.538 -7.015 1.00 98.62 93 ARG A CA 1
ATOM 655 C C . ARG A 1 93 ? 3.394 10.591 -7.683 1.00 98.62 93 ARG A C 1
ATOM 657 O O . ARG A 1 93 ? 2.999 9.608 -8.300 1.00 98.62 93 ARG A O 1
ATOM 664 N N . CYS A 1 94 ? 2.702 11.726 -7.626 1.00 98.81 94 CYS A N 1
ATOM 665 C CA . CYS A 1 94 ? 1.410 11.880 -8.293 1.00 98.81 94 CYS A CA 1
ATOM 666 C C . CYS A 1 94 ? 1.526 11.679 -9.813 1.00 98.81 94 CYS A C 1
ATOM 668 O O . CYS A 1 94 ? 0.681 11.015 -10.412 1.00 98.81 94 CYS A O 1
ATOM 670 N N . ALA A 1 95 ? 2.583 12.199 -10.445 1.00 98.81 95 ALA A N 1
ATOM 671 C CA . ALA A 1 95 ? 2.846 11.985 -11.866 1.00 98.81 95 ALA A CA 1
ATOM 672 C C . ALA A 1 95 ? 3.034 10.494 -12.193 1.00 98.81 95 ALA A C 1
ATOM 674 O O . ALA A 1 95 ? 2.348 9.981 -13.071 1.00 98.81 95 ALA A O 1
ATOM 675 N N . ALA A 1 96 ? 3.871 9.781 -11.437 1.00 98.75 96 ALA A N 1
ATOM 676 C CA . ALA A 1 96 ? 4.091 8.349 -11.625 1.00 98.75 96 ALA A CA 1
ATOM 677 C C . ALA A 1 96 ? 2.814 7.524 -11.389 1.00 98.75 96 ALA A C 1
ATOM 679 O O . ALA A 1 96 ? 2.515 6.632 -12.180 1.00 98.75 96 ALA A O 1
ATOM 680 N N . ILE A 1 97 ? 2.016 7.856 -10.364 1.00 98.81 97 ILE A N 1
ATOM 681 C CA . ILE A 1 97 ? 0.713 7.214 -10.128 1.00 98.81 97 ILE A CA 1
ATOM 682 C C . ILE A 1 97 ? -0.196 7.406 -11.337 1.00 98.81 97 ILE A C 1
ATOM 684 O O . ILE A 1 97 ? -0.885 6.467 -11.712 1.00 98.81 97 ILE A O 1
ATOM 688 N N . ASN A 1 98 ? -0.209 8.580 -11.971 1.00 98.81 98 ASN A N 1
ATOM 689 C CA . ASN A 1 98 ? -1.025 8.825 -13.163 1.00 98.81 98 ASN A CA 1
ATOM 690 C C . ASN A 1 98 ? -0.584 8.017 -14.392 1.00 98.81 98 ASN A C 1
ATOM 692 O O . ASN A 1 98 ? -1.395 7.817 -15.297 1.00 98.81 98 ASN A O 1
ATOM 696 N N . GLU A 1 99 ? 0.651 7.520 -14.414 1.00 98.75 99 GLU A N 1
ATOM 697 C CA . GLU A 1 99 ? 1.173 6.688 -15.499 1.00 98.75 99 GLU A CA 1
ATOM 698 C C . GLU A 1 99 ? 0.851 5.194 -15.341 1.00 98.75 99 GLU A C 1
ATOM 700 O O . GLU A 1 99 ? 0.936 4.47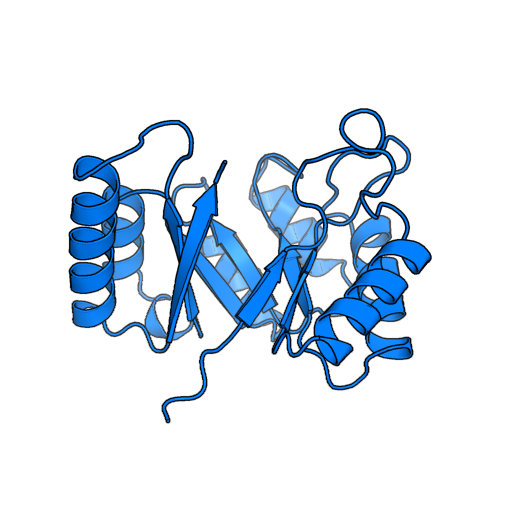5 -16.334 1.00 98.75 99 GLU A O 1
ATOM 705 N N . TRP A 1 100 ? 0.473 4.700 -14.149 1.00 98.81 100 TRP A N 1
ATOM 706 C CA . TRP A 1 100 ? 0.199 3.261 -13.973 1.00 98.81 100 TRP A CA 1
ATOM 707 C C . TRP A 1 100 ? -0.962 2.811 -14.850 1.00 98.81 100 TRP A C 1
ATOM 709 O O . TRP A 1 100 ? -2.048 3.384 -14.776 1.00 98.81 100 TRP A O 1
ATOM 719 N N . THR A 1 101 ? -0.789 1.757 -15.631 1.00 98.69 101 THR A N 1
ATOM 720 C CA . THR A 1 101 ? -1.862 1.211 -16.477 1.00 98.69 101 THR A CA 1
ATOM 721 C C . THR A 1 101 ? -2.545 0.006 -15.842 1.00 98.69 101 THR A C 1
ATOM 723 O O . THR A 1 101 ? -3.738 -0.207 -16.060 1.00 98.69 101 THR A O 1
ATOM 726 N N . GLU A 1 102 ? -1.832 -0.715 -14.980 1.00 98.38 102 GLU A N 1
ATOM 727 C CA . GLU A 1 102 ? -2.345 -1.857 -14.227 1.00 98.38 102 GLU A CA 1
ATOM 728 C C . GLU A 1 102 ? -2.612 -1.420 -12.788 1.00 98.38 102 GLU A C 1
ATOM 730 O O . GLU A 1 102 ? -1.698 -1.249 -11.979 1.00 98.38 102 GLU A O 1
ATOM 735 N N . LEU A 1 103 ? -3.885 -1.185 -12.466 1.00 98.44 103 LEU A N 1
ATOM 736 C CA . LEU A 1 103 ? -4.241 -0.573 -11.189 1.00 98.44 103 LEU A CA 1
ATOM 737 C C . LEU A 1 103 ? -4.222 -1.603 -10.049 1.00 98.44 103 LEU A C 1
ATOM 739 O O . LEU A 1 103 ? -4.885 -2.645 -10.147 1.00 98.44 103 LEU A O 1
ATOM 743 N N . PRO A 1 104 ? -3.516 -1.332 -8.939 1.00 98.69 104 PRO A N 1
ATOM 744 C CA . PRO A 1 104 ? -3.685 -2.108 -7.720 1.00 98.69 104 PRO A CA 1
ATOM 745 C C . PRO A 1 104 ? -5.066 -1.825 -7.113 1.00 98.69 104 PRO A C 1
ATOM 747 O O . PRO A 1 104 ? -5.697 -0.810 -7.409 1.00 98.69 104 PRO A O 1
ATOM 750 N N . ASP A 1 105 ? -5.542 -2.709 -6.241 1.00 98.81 105 ASP A N 1
ATOM 751 C CA . ASP A 1 105 ? -6.821 -2.496 -5.551 1.00 98.81 105 ASP A CA 1
ATOM 752 C C . ASP A 1 105 ? -6.696 -1.395 -4.490 1.00 98.81 105 ASP A C 1
ATOM 754 O O . ASP A 1 105 ? -7.652 -0.667 -4.208 1.00 98.81 105 ASP A O 1
ATOM 758 N N . PHE A 1 106 ? -5.501 -1.248 -3.912 1.00 98.88 106 PHE A N 1
ATOM 759 C CA . PHE A 1 106 ? -5.180 -0.162 -3.001 1.00 98.88 106 PHE A CA 1
ATOM 760 C C . PHE A 1 106 ? -3.701 0.230 -3.036 1.00 98.88 106 PHE A C 1
ATOM 762 O O . PHE A 1 106 ? -2.845 -0.503 -3.529 1.00 98.88 106 PHE A O 1
ATOM 769 N N . ALA A 1 107 ? -3.386 1.385 -2.459 1.00 98.81 107 ALA A N 1
ATOM 770 C CA . ALA A 1 107 ? -2.019 1.777 -2.155 1.00 98.81 107 ALA A CA 1
ATOM 771 C C . ALA A 1 107 ? -1.922 2.398 -0.756 1.00 98.81 107 ALA A C 1
ATOM 773 O O . ALA A 1 107 ? -2.887 2.986 -0.251 1.00 98.81 107 ALA A O 1
ATOM 774 N N . SER A 1 108 ? -0.765 2.229 -0.113 1.00 98.25 108 SER A N 1
ATOM 775 C CA . SER A 1 108 ? -0.507 2.782 1.218 1.00 98.25 108 SER A CA 1
ATOM 776 C C . SER A 1 108 ? 0.014 4.213 1.128 1.00 98.25 108 SER A C 1
ATOM 778 O O . SER A 1 108 ? 1.051 4.438 0.506 1.00 98.25 108 SER A O 1
ATOM 780 N N . VAL A 1 109 ? -0.638 5.149 1.816 1.00 98.62 109 VAL A N 1
ATOM 781 C CA . VAL A 1 109 ? -0.195 6.545 1.935 1.00 98.62 109 VAL A CA 1
ATOM 782 C C . VAL A 1 109 ? 0.254 6.813 3.363 1.00 98.62 109 VAL A C 1
ATOM 784 O O . VAL A 1 109 ? -0.564 6.834 4.284 1.00 98.62 109 VAL A O 1
ATOM 787 N N . ASN A 1 110 ? 1.549 7.048 3.545 1.00 97.75 110 ASN A N 1
ATOM 788 C CA . ASN A 1 110 ? 2.118 7.407 4.836 1.00 97.75 110 ASN A CA 1
ATOM 789 C C . ASN A 1 110 ? 1.732 8.838 5.195 1.00 97.75 110 ASN A C 1
ATOM 791 O O . ASN A 1 110 ? 2.214 9.802 4.607 1.0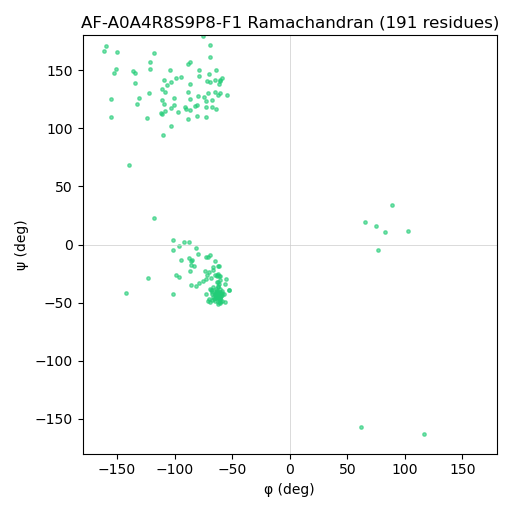0 97.75 110 ASN A O 1
ATOM 795 N N . TRP A 1 111 ? 0.870 8.990 6.194 1.00 97.69 111 TRP A N 1
ATOM 796 C CA . TRP A 1 111 ? 0.218 10.273 6.459 1.00 97.69 111 TRP A CA 1
ATOM 797 C C . TRP A 1 111 ? 1.130 11.341 7.075 1.00 97.69 111 TRP A C 1
ATOM 799 O O . TRP A 1 111 ? 0.745 12.501 7.199 1.00 97.69 111 TRP A O 1
ATOM 809 N N . HIS A 1 112 ? 2.324 10.939 7.507 1.00 95.62 112 HIS A N 1
ATOM 810 C CA . HIS A 1 112 ? 3.354 11.838 8.019 1.00 95.62 112 HIS A CA 1
ATOM 811 C C . HIS A 1 112 ? 4.263 12.396 6.914 1.00 95.62 112 HIS A C 1
ATOM 813 O O . HIS A 1 112 ? 5.052 13.297 7.190 1.00 95.62 112 HIS A O 1
ATOM 819 N N . GLU A 1 113 ? 4.197 11.845 5.699 1.00 97.25 113 GLU A N 1
ATOM 820 C CA . GLU A 1 113 ? 5.017 12.291 4.578 1.00 97.25 113 GLU A CA 1
ATOM 821 C C . GLU A 1 113 ? 4.453 13.570 3.953 1.00 97.25 113 GLU A C 1
ATOM 823 O O . GLU A 1 113 ? 3.241 13.803 3.930 1.00 97.25 113 GLU A O 1
ATOM 828 N N . ASP A 1 114 ? 5.351 14.387 3.404 1.00 97.31 114 ASP A N 1
ATOM 829 C CA . ASP A 1 114 ? 4.965 15.574 2.649 1.00 97.31 114 ASP A CA 1
ATOM 830 C C . ASP A 1 114 ? 4.109 15.193 1.433 1.00 97.31 114 ASP A C 1
ATOM 832 O O . ASP A 1 114 ? 4.339 14.168 0.788 1.00 97.31 114 ASP A O 1
ATOM 836 N N . GLY A 1 115 ? 3.093 15.996 1.133 1.00 97.75 115 GLY A N 1
ATOM 837 C CA . GLY A 1 115 ? 2.159 15.749 0.036 1.00 97.75 115 GLY A CA 1
ATOM 838 C C . GLY A 1 115 ? 1.262 14.504 0.170 1.00 97.75 115 GLY A C 1
ATOM 839 O O . GLY A 1 115 ? 0.736 14.010 -0.830 1.00 97.75 115 GLY A O 1
ATOM 840 N N . ALA A 1 116 ? 1.083 13.951 1.378 1.00 98.31 116 ALA A N 1
ATOM 841 C CA . ALA A 1 116 ? 0.223 12.781 1.600 1.00 98.31 116 ALA A CA 1
ATOM 842 C C . ALA A 1 116 ? -1.229 12.992 1.120 1.00 98.31 116 ALA A C 1
ATOM 844 O O . ALA A 1 116 ? -1.859 12.057 0.626 1.00 98.31 116 ALA A O 1
ATOM 845 N N . THR A 1 117 ? -1.757 14.215 1.235 1.00 98.31 117 THR A N 1
ATOM 846 C CA . THR A 1 117 ? -3.123 14.542 0.787 1.00 98.31 117 THR A CA 1
ATOM 847 C C . THR A 1 117 ? -3.221 14.450 -0.733 1.00 98.31 117 THR A C 1
ATOM 849 O O . THR A 1 117 ? -4.102 13.774 -1.250 1.00 98.31 117 THR A O 1
ATOM 852 N N . GLU A 1 118 ? -2.270 15.040 -1.445 1.00 98.62 118 GLU A N 1
ATOM 853 C CA . GLU A 1 118 ? -2.194 15.091 -2.902 1.00 98.62 118 GLU A CA 1
ATOM 854 C C . GLU A 1 118 ? -2.013 13.691 -3.501 1.00 98.62 118 GLU A C 1
ATOM 856 O O . GLU A 1 118 ? -2.644 13.341 -4.503 1.00 98.62 118 GLU A O 1
ATOM 861 N N . VAL A 1 119 ? -1.189 12.856 -2.860 1.00 98.81 119 VAL A N 1
ATOM 862 C CA . VAL A 1 119 ? -1.022 11.449 -3.242 1.00 98.81 119 VAL A CA 1
ATOM 863 C C . VAL A 1 119 ? -2.327 10.677 -3.032 1.00 98.81 119 VAL A C 1
ATOM 865 O O . VAL A 1 119 ? -2.757 9.954 -3.932 1.00 98.81 119 VAL A O 1
ATOM 868 N N . ALA A 1 120 ? -2.995 10.851 -1.885 1.00 98.81 120 ALA A N 1
ATOM 869 C CA . ALA A 1 120 ? -4.276 10.202 -1.612 1.00 98.81 120 ALA A CA 1
ATOM 870 C C . ALA A 1 120 ? -5.366 10.629 -2.610 1.00 98.81 120 ALA A C 1
ATOM 872 O O . ALA A 1 120 ? -6.076 9.775 -3.138 1.00 98.81 120 ALA A O 1
ATOM 873 N N . GLU A 1 121 ? -5.477 11.921 -2.922 1.00 98.81 121 GLU A N 1
ATOM 874 C CA . GLU A 1 121 ? -6.414 12.434 -3.930 1.00 98.81 121 GLU A CA 1
ATOM 875 C C . GLU A 1 121 ? -6.123 11.860 -5.315 1.00 98.81 121 GLU A C 1
ATOM 877 O O . GLU A 1 121 ? -7.049 11.442 -6.011 1.00 98.81 121 GLU A O 1
ATOM 882 N N . THR A 1 122 ? -4.845 11.773 -5.694 1.00 98.88 122 THR A N 1
ATOM 883 C CA . THR A 1 122 ? -4.435 11.185 -6.974 1.00 98.88 122 THR A CA 1
ATOM 884 C C . THR A 1 122 ? -4.854 9.718 -7.062 1.00 98.88 122 THR A C 1
ATOM 886 O O . THR A 1 122 ? -5.442 9.314 -8.060 1.00 98.88 122 THR A O 1
ATOM 889 N N . LEU A 1 123 ? -4.629 8.921 -6.015 1.00 98.88 123 LEU A N 1
ATOM 890 C CA . LEU A 1 123 ? -5.064 7.519 -5.972 1.00 98.88 123 LEU A CA 1
ATOM 891 C C . LEU A 1 123 ? -6.590 7.392 -6.098 1.00 98.88 123 LEU A C 1
ATOM 893 O O . LEU A 1 123 ? -7.082 6.638 -6.941 1.00 98.88 123 LEU A O 1
ATOM 897 N N . LEU A 1 124 ? -7.338 8.171 -5.312 1.00 98.75 124 LEU A N 1
ATOM 898 C CA . LEU A 1 124 ? -8.803 8.149 -5.310 1.00 98.75 124 LEU A CA 1
ATOM 899 C C . LEU A 1 124 ? -9.387 8.572 -6.664 1.00 98.75 124 LEU A C 1
ATOM 901 O O . LEU A 1 124 ? -10.332 7.945 -7.143 1.00 98.75 124 LEU A O 1
ATOM 905 N N . ALA A 1 125 ? -8.803 9.579 -7.320 1.00 98.69 125 ALA A N 1
ATOM 906 C CA . ALA A 1 125 ? -9.211 10.019 -8.655 1.00 98.69 125 ALA A CA 1
ATOM 907 C C . ALA A 1 125 ? -9.034 8.924 -9.722 1.00 98.69 125 ALA A C 1
ATOM 909 O O . ALA A 1 125 ? -9.749 8.914 -10.724 1.00 98.69 125 ALA A O 1
ATOM 910 N N . ARG A 1 126 ? -8.115 7.978 -9.492 1.00 98.38 126 ARG A N 1
ATOM 911 C CA . ARG A 1 126 ? -7.896 6.802 -10.345 1.00 98.38 126 ARG A CA 1
ATOM 912 C C . ARG A 1 126 ? -8.703 5.574 -9.917 1.00 98.38 126 ARG A C 1
ATOM 914 O O . ARG A 1 126 ? -8.575 4.524 -10.538 1.00 98.38 126 ARG A O 1
ATOM 921 N N . GLY A 1 127 ? -9.536 5.691 -8.882 1.00 98.44 127 GLY A N 1
ATOM 922 C CA . GLY A 1 127 ? -10.329 4.585 -8.341 1.00 98.44 127 GLY A CA 1
ATOM 923 C C . GLY A 1 127 ? -9.525 3.582 -7.509 1.00 98.44 127 GLY A C 1
ATOM 924 O O . GLY A 1 127 ? -10.013 2.481 -7.265 1.00 98.44 127 GLY A O 1
ATOM 925 N N . ILE A 1 128 ? -8.315 3.943 -7.071 1.00 98.81 128 ILE A N 1
ATOM 926 C CA . ILE A 1 128 ? -7.465 3.105 -6.220 1.00 98.81 128 ILE A CA 1
ATOM 927 C C . ILE A 1 128 ? -7.813 3.384 -4.753 1.00 98.81 128 ILE A C 1
ATOM 929 O O . ILE A 1 128 ? -7.877 4.539 -4.327 1.00 98.81 128 ILE A O 1
ATOM 933 N N . GLY A 1 129 ? -8.027 2.333 -3.957 1.00 98.69 129 GLY A N 1
ATOM 934 C CA . GLY A 1 129 ? -8.289 2.478 -2.527 1.00 98.69 129 GLY A CA 1
ATOM 935 C C . GLY A 1 129 ? -7.089 3.055 -1.766 1.00 98.69 129 GLY A C 1
ATOM 936 O O . GLY A 1 129 ? -5.945 2.688 -2.021 1.00 98.69 129 GLY A O 1
ATOM 937 N N . VAL A 1 130 ? -7.343 3.917 -0.780 1.00 98.81 130 VAL A N 1
ATOM 938 C CA . VAL A 1 130 ? -6.289 4.464 0.092 1.00 98.81 130 VAL A CA 1
ATOM 939 C C . VAL A 1 130 ? -6.265 3.736 1.432 1.00 98.81 130 VAL A C 1
ATOM 941 O O . VAL A 1 130 ? -7.243 3.761 2.188 1.00 98.81 130 VAL A O 1
ATOM 944 N N . GLU A 1 131 ? -5.128 3.111 1.735 1.00 98.69 131 GLU A N 1
ATOM 945 C CA . GLU A 1 131 ? -4.787 2.648 3.079 1.00 98.69 131 GLU A CA 1
ATOM 946 C C . GLU A 1 131 ? -3.892 3.696 3.756 1.00 98.69 131 GLU A C 1
ATOM 948 O O . GLU A 1 131 ? -2.774 3.943 3.314 1.00 98.69 131 GLU A O 1
ATOM 953 N N . ALA A 1 132 ? -4.376 4.339 4.818 1.00 98.44 132 ALA A N 1
ATOM 954 C CA . ALA A 1 132 ? -3.608 5.371 5.514 1.00 98.44 132 ALA A CA 1
ATOM 955 C C . ALA A 1 132 ? -2.587 4.734 6.471 1.00 98.44 132 ALA A C 1
ATOM 957 O O . ALA A 1 132 ? -2.985 4.162 7.488 1.00 98.44 132 ALA A O 1
ATOM 958 N N . GLY A 1 133 ? -1.297 4.843 6.150 1.00 97.69 133 GLY A N 1
ATOM 959 C CA . GLY A 1 133 ? -0.173 4.415 6.988 1.00 97.69 133 GLY A CA 1
ATOM 960 C C . GLY A 1 133 ? 0.136 5.448 8.070 1.00 97.69 133 GLY A C 1
ATOM 961 O O . GLY A 1 133 ? 0.435 6.610 7.774 1.00 97.69 133 GLY A O 1
ATOM 962 N N . LEU A 1 134 ? 0.040 5.049 9.338 1.00 96.94 134 LEU A N 1
ATOM 963 C CA . LEU A 1 134 ? 0.208 5.913 10.506 1.00 96.94 134 LEU A CA 1
ATOM 964 C C . LEU A 1 134 ? 1.304 5.347 11.406 1.00 96.94 134 LEU A C 1
ATOM 966 O O . LEU A 1 134 ? 1.102 4.332 12.064 1.00 96.94 134 LEU A O 1
ATOM 970 N N . TRP A 1 135 ? 2.446 6.029 11.440 1.00 92.56 135 TRP A N 1
ATOM 971 C CA . TRP A 1 135 ? 3.655 5.543 12.122 1.00 92.56 135 TRP A CA 1
ATOM 972 C C . TRP A 1 135 ? 3.796 6.061 13.557 1.00 92.56 135 TRP A C 1
ATOM 974 O O . TRP A 1 135 ? 4.647 5.629 14.326 1.00 92.56 135 TRP A O 1
ATOM 984 N N . ASN A 1 136 ? 3.004 7.073 13.911 1.00 91.94 136 ASN A N 1
ATOM 985 C CA . ASN A 1 136 ? 3.046 7.722 15.213 1.00 91.94 136 ASN A CA 1
ATOM 986 C C . ASN A 1 136 ? 1.730 8.462 15.503 1.00 91.94 136 ASN A C 1
ATOM 988 O O . ASN A 1 136 ? 0.871 8.638 14.634 1.00 91.94 136 ASN A O 1
ATOM 992 N N . GLU A 1 137 ? 1.586 8.929 16.743 1.00 93.31 137 GLU A N 1
ATOM 993 C CA . GLU A 1 137 ? 0.392 9.638 17.223 1.00 93.31 137 GLU A CA 1
ATOM 994 C C . GLU A 1 137 ? 0.151 10.965 16.481 1.00 93.31 137 GLU A C 1
ATOM 996 O O . GLU A 1 137 ? -0.998 11.344 16.243 1.00 93.31 137 GLU A O 1
ATOM 1001 N N . ALA A 1 138 ? 1.213 11.651 16.039 1.00 94.69 138 ALA A N 1
ATOM 1002 C CA . ALA A 1 138 ? 1.084 12.883 15.261 1.00 94.69 138 ALA A CA 1
ATOM 1003 C C . ALA A 1 138 ? 0.487 12.615 13.868 1.00 94.69 138 ALA A C 1
ATOM 1005 O O . ALA A 1 138 ? -0.411 13.339 13.436 1.00 94.69 138 ALA A O 1
ATOM 1006 N N . ALA A 1 139 ? 0.906 11.534 13.202 1.00 95.81 139 ALA A N 1
ATOM 1007 C CA . ALA A 1 139 ? 0.314 11.075 11.948 1.00 95.81 139 ALA A CA 1
ATOM 1008 C C . ALA A 1 139 ? -1.165 10.712 12.141 1.00 95.81 139 ALA A C 1
ATOM 1010 O O . ALA A 1 139 ? -2.013 11.131 11.353 1.00 95.81 139 ALA A O 1
ATOM 1011 N N . ALA A 1 140 ? -1.495 10.003 13.228 1.00 96.44 140 ALA A N 1
ATOM 1012 C CA . ALA A 1 140 ? -2.879 9.675 13.562 1.00 96.44 140 ALA A CA 1
ATOM 1013 C C . ALA A 1 140 ? -3.735 10.922 13.815 1.00 96.44 140 ALA A C 1
ATOM 1015 O O . ALA A 1 140 ? -4.905 10.954 13.422 1.00 96.44 140 ALA A O 1
ATOM 1016 N N . LEU A 1 141 ? -3.166 11.969 14.420 1.00 96.12 141 LEU A N 1
ATOM 1017 C CA . LEU A 1 141 ? -3.857 13.239 14.646 1.00 96.12 141 LEU A CA 1
ATOM 1018 C C . LEU A 1 141 ? -4.087 13.997 13.348 1.00 96.12 141 LEU A C 1
ATOM 1020 O O . LEU A 1 141 ? -5.216 14.415 13.089 1.00 96.12 141 LEU A O 1
ATOM 1024 N N . SER A 1 142 ? -3.050 14.098 12.521 1.00 96.81 142 SER A N 1
ATOM 1025 C CA . SER A 1 142 ? -3.129 14.705 11.194 1.00 96.81 142 SER A CA 1
ATOM 1026 C C . SER A 1 142 ? -4.199 14.023 10.332 1.00 96.81 142 SER A C 1
ATOM 1028 O O . SER A 1 142 ? -5.111 14.683 9.831 1.00 96.81 142 SER A O 1
ATOM 1030 N N . TRP A 1 143 ? -4.182 12.687 10.254 1.00 98.06 143 TRP A N 1
ATOM 1031 C CA . TRP A 1 143 ? -5.198 11.914 9.537 1.00 98.06 143 TRP A CA 1
ATOM 1032 C C . TRP A 1 143 ? -6.602 12.119 10.111 1.00 98.06 143 TRP A C 1
ATOM 1034 O O . TRP A 1 143 ? -7.548 12.344 9.360 1.00 98.06 143 TRP A O 1
ATOM 1044 N N . SER A 1 144 ? -6.753 12.129 11.439 1.00 97.06 144 SER A N 1
ATOM 1045 C CA . SER A 1 144 ? -8.057 12.333 12.090 1.00 97.06 144 SER A CA 1
ATOM 1046 C C . SER A 1 144 ? -8.695 13.687 11.748 1.00 97.06 144 SER A C 1
ATOM 1048 O O . SER A 1 144 ? -9.924 13.791 11.706 1.00 97.06 144 SER A O 1
ATOM 1050 N N . GLY A 1 145 ? -7.874 14.712 11.500 1.00 96.44 145 GLY A N 1
ATOM 1051 C CA . GLY A 1 145 ? -8.310 16.041 11.067 1.00 96.44 145 GLY A CA 1
ATOM 1052 C C . GLY A 1 145 ? -8.523 16.184 9.556 1.00 96.44 145 GLY A C 1
ATOM 1053 O O . GLY A 1 145 ? -9.135 17.161 9.128 1.00 96.44 145 GLY A O 1
ATOM 1054 N N . SER A 1 146 ? -8.056 15.230 8.745 1.00 96.81 146 SER A N 1
ATOM 1055 C CA . SER A 1 146 ? -8.139 15.320 7.286 1.00 96.81 146 SER A CA 1
ATOM 1056 C C . SER A 1 146 ? -9.574 15.136 6.771 1.00 96.81 146 SER A C 1
ATOM 1058 O O . SER A 1 146 ? -10.290 14.241 7.241 1.00 96.81 146 SER A O 1
ATOM 1060 N N . PRO A 1 147 ? -10.003 15.900 5.746 1.00 95.94 147 PRO A N 1
ATOM 1061 C CA . PRO A 1 147 ? -11.267 15.641 5.060 1.00 95.94 147 PRO A CA 1
ATOM 1062 C C . PRO A 1 147 ? -11.289 14.275 4.349 1.00 95.94 147 PRO A C 1
ATOM 1064 O O . PRO A 1 147 ? -12.353 13.666 4.246 1.00 95.94 147 PRO A O 1
ATOM 1067 N N . LEU A 1 148 ? -10.128 13.743 3.941 1.00 97.00 148 LEU A N 1
ATOM 1068 C CA . LEU A 1 148 ? -10.009 12.470 3.213 1.00 97.00 148 LEU A CA 1
ATOM 1069 C C . LEU A 1 148 ? -10.088 11.234 4.112 1.00 97.00 148 LEU A C 1
ATOM 1071 O O . LEU A 1 148 ? -10.182 10.109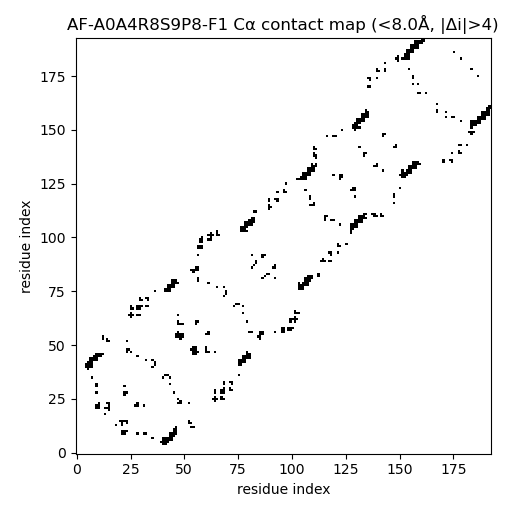 3.620 1.00 97.00 148 LEU A O 1
ATOM 1075 N N . ARG A 1 149 ? -10.094 11.399 5.439 1.00 96.94 149 ARG A N 1
ATOM 1076 C CA . ARG A 1 149 ? -10.097 10.270 6.385 1.00 96.94 149 ARG A CA 1
ATOM 1077 C C . ARG A 1 149 ? -11.246 9.282 6.159 1.00 96.94 149 ARG A C 1
ATOM 1079 O O . ARG A 1 149 ? -11.126 8.108 6.486 1.00 96.94 149 ARG A O 1
ATOM 1086 N N . ARG A 1 150 ? -12.385 9.765 5.643 1.00 95.50 150 ARG A N 1
ATOM 1087 C CA . ARG A 1 150 ? -13.575 8.944 5.363 1.00 95.50 150 ARG A CA 1
ATOM 1088 C C . ARG A 1 150 ? -13.504 8.234 4.017 1.00 95.50 150 ARG A C 1
ATOM 1090 O O . ARG A 1 150 ? -14.251 7.271 3.847 1.00 95.50 150 ARG A O 1
ATOM 1097 N N . GLU A 1 151 ? -12.638 8.698 3.123 1.00 97.44 151 GLU A N 1
ATOM 1098 C CA . GLU A 1 151 ? -12.349 8.087 1.823 1.00 97.44 151 GLU A CA 1
ATOM 1099 C C . GLU A 1 151 ? -11.264 7.006 1.935 1.00 97.44 151 GLU A C 1
ATOM 1101 O O . GLU A 1 151 ? -11.232 6.067 1.144 1.00 97.44 151 GLU A O 1
ATOM 1106 N N . CYS A 1 152 ? -10.426 7.066 2.976 1.00 97.88 152 CYS A N 1
ATOM 1107 C CA . CYS A 1 152 ? -9.535 5.965 3.335 1.00 97.88 152 CYS A CA 1
ATOM 1108 C C . CYS A 1 152 ? -10.369 4.741 3.751 1.00 97.88 152 CYS A C 1
ATOM 1110 O O . CYS A 1 152 ? -11.087 4.771 4.758 1.00 97.88 152 CYS A O 1
ATOM 1112 N N . PHE A 1 153 ? -10.277 3.640 3.001 1.00 96.88 153 PHE A N 1
ATOM 1113 C CA . PHE A 1 153 ? -11.049 2.430 3.311 1.00 96.88 153 PHE A CA 1
ATOM 1114 C C . PHE A 1 153 ? -10.488 1.688 4.533 1.00 96.88 153 PHE A C 1
ATOM 1116 O O . PHE A 1 153 ? -11.217 0.945 5.195 1.00 96.88 153 PHE A O 1
ATOM 1123 N N . ARG A 1 154 ? -9.202 1.902 4.845 1.00 97.06 154 ARG A N 1
ATOM 1124 C CA . ARG A 1 154 ? -8.497 1.269 5.960 1.00 97.06 154 ARG A CA 1
ATOM 1125 C C . ARG A 1 154 ? -7.387 2.162 6.501 1.00 97.06 154 ARG A C 1
ATOM 1127 O O . ARG A 1 154 ? -6.795 2.952 5.773 1.00 97.06 154 ARG A O 1
ATOM 1134 N N . VAL A 1 155 ? -7.109 2.000 7.786 1.00 98.06 155 VAL A N 1
ATOM 1135 C CA . VAL A 1 155 ? -5.937 2.546 8.468 1.00 98.06 155 VAL A CA 1
ATOM 1136 C C . VAL A 1 155 ? -4.965 1.405 8.753 1.00 98.06 155 VAL A C 1
ATOM 1138 O O . VAL A 1 155 ? -5.383 0.335 9.197 1.00 98.06 155 VAL A O 1
ATOM 1141 N N . LEU A 1 156 ? -3.679 1.642 8.529 1.00 97.44 156 LEU A N 1
ATOM 1142 C CA . LEU A 1 156 ? -2.578 0.782 8.935 1.00 97.44 156 LEU A CA 1
ATOM 1143 C C . LEU A 1 156 ? -1.788 1.520 10.017 1.00 97.44 156 LEU A C 1
ATOM 1145 O O . LEU A 1 156 ? -1.195 2.558 9.745 1.00 97.44 156 LEU A O 1
ATOM 1149 N N . LEU A 1 157 ? -1.811 1.016 11.248 1.00 96.19 157 LEU A N 1
ATOM 1150 C CA . LEU A 1 157 ? -0.914 1.507 12.290 1.00 96.19 157 LEU A CA 1
ATOM 1151 C C . LEU A 1 157 ? 0.389 0.724 12.174 1.00 96.19 157 LEU A C 1
ATOM 1153 O O . LEU A 1 157 ? 0.389 -0.498 12.345 1.00 96.19 157 LEU A O 1
ATOM 1157 N N . GLU A 1 158 ? 1.463 1.431 11.860 1.00 90.88 158 GLU A N 1
ATOM 1158 C CA . GLU A 1 158 ? 2.807 0.876 11.750 1.00 90.88 158 GLU A CA 1
ATOM 1159 C C . GLU A 1 158 ? 3.565 1.280 13.005 1.00 90.88 158 GLU A C 1
ATOM 1161 O O . GLU A 1 158 ? 3.697 2.464 13.313 1.00 90.88 158 GLU A O 1
ATOM 1166 N N . LEU A 1 159 ? 3.973 0.290 13.785 1.00 85.88 159 LEU A N 1
ATOM 1167 C CA . LEU A 1 159 ? 4.633 0.512 15.060 1.00 85.88 159 LEU A CA 1
ATOM 1168 C C . LEU A 1 159 ? 6.136 0.329 14.854 1.00 85.88 159 LEU A C 1
ATOM 1170 O O . LEU A 1 159 ? 6.531 -0.721 14.337 1.00 85.88 159 LEU A O 1
ATOM 1174 N N . PRO A 1 160 ? 6.957 1.326 15.230 1.00 72.19 160 PRO A N 1
ATOM 1175 C CA . PRO A 1 160 ? 8.389 1.287 14.976 1.00 72.19 160 PRO A CA 1
ATOM 1176 C C . PRO A 1 160 ? 9.038 0.084 15.666 1.00 72.19 160 PRO A C 1
ATOM 1178 O O . PRO A 1 160 ? 8.700 -0.248 16.807 1.00 72.19 160 PRO A O 1
ATOM 1181 N N . GLY A 1 161 ? 9.994 -0.535 14.974 1.00 67.56 161 GLY A N 1
ATOM 1182 C CA . GLY A 1 161 ? 10.808 -1.616 15.522 1.00 67.56 161 GLY A CA 1
ATOM 1183 C C . GLY A 1 161 ? 11.781 -1.134 16.601 1.00 67.56 161 GLY A C 1
ATOM 1184 O O . GLY A 1 161 ? 11.956 0.062 16.847 1.00 67.56 161 GLY A O 1
ATOM 1185 N N . GLY A 1 162 ? 12.435 -2.076 17.282 1.00 61.81 162 GLY A N 1
ATOM 1186 C CA . GLY A 1 162 ? 13.503 -1.776 18.248 1.00 61.81 162 GLY A CA 1
ATOM 1187 C C . GLY A 1 162 ? 13.066 -1.243 19.622 1.00 61.81 162 GLY A C 1
ATOM 1188 O O . GLY A 1 162 ? 13.911 -1.125 20.511 1.00 61.81 162 GLY A O 1
ATOM 1189 N N . VAL A 1 163 ? 11.774 -0.983 19.845 1.00 60.41 163 VAL A N 1
ATOM 1190 C CA . VAL A 1 163 ? 11.216 -0.676 21.172 1.00 60.41 163 VAL A CA 1
ATOM 1191 C C . VAL A 1 163 ? 10.342 -1.851 21.611 1.00 60.41 163 VAL A C 1
ATOM 1193 O O . VAL A 1 163 ? 9.176 -1.962 21.254 1.00 60.41 163 VAL A O 1
ATOM 1196 N N . ALA A 1 164 ? 10.915 -2.781 22.371 1.00 63.44 164 ALA A N 1
ATOM 1197 C CA . ALA A 1 164 ? 10.151 -3.885 22.942 1.00 63.44 164 ALA A CA 1
ATOM 1198 C C . ALA A 1 164 ? 9.524 -3.470 24.282 1.00 63.44 164 ALA A C 1
ATOM 1200 O O . ALA A 1 164 ? 10.188 -2.866 25.125 1.00 63.44 164 ALA A O 1
ATOM 1201 N N . GLY A 1 165 ? 8.270 -3.864 24.510 1.00 71.38 165 GLY A N 1
ATOM 1202 C CA . GLY A 1 165 ? 7.606 -3.741 25.807 1.00 71.38 165 GLY A CA 1
ATOM 1203 C C . GLY A 1 165 ? 6.389 -2.820 25.807 1.00 71.38 165 GLY A C 1
ATOM 1204 O O . GLY A 1 165 ? 5.810 -2.506 24.769 1.00 71.38 165 GLY A O 1
ATOM 1205 N N . THR A 1 166 ? 5.989 -2.407 27.009 1.00 78.62 166 THR A N 1
ATOM 1206 C CA . THR A 1 166 ? 4.707 -1.738 27.269 1.00 78.62 166 THR A CA 1
ATOM 1207 C C . THR A 1 166 ? 4.542 -0.415 26.527 1.00 78.62 166 THR A C 1
ATOM 1209 O O . THR A 1 166 ? 3.422 -0.047 26.208 1.00 78.62 166 THR A O 1
ATOM 1212 N N . GLU A 1 167 ? 5.625 0.290 26.200 1.00 84.06 167 GLU A N 1
ATOM 1213 C CA . GLU A 1 167 ? 5.550 1.598 25.537 1.00 84.06 167 GLU A CA 1
ATOM 1214 C C . GLU A 1 167 ? 4.958 1.520 24.118 1.00 84.06 167 GLU A C 1
ATOM 1216 O O . GLU A 1 167 ? 4.085 2.321 23.777 1.00 84.06 167 GLU A O 1
ATOM 1221 N N . VAL A 1 168 ? 5.360 0.525 23.315 1.00 85.06 168 VAL A N 1
ATOM 1222 C CA . VAL A 1 168 ? 4.802 0.315 21.965 1.00 85.06 168 VAL A CA 1
ATOM 1223 C C . VAL A 1 168 ? 3.359 -0.165 22.035 1.00 85.06 168 VAL A C 1
ATOM 12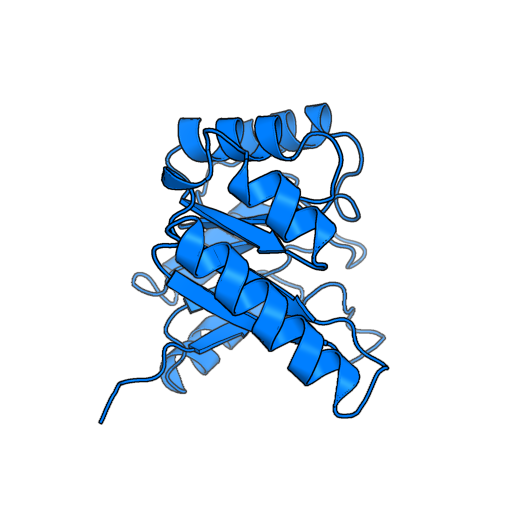25 O O . VAL A 1 168 ? 2.520 0.288 21.256 1.00 85.06 168 VAL A O 1
ATOM 1228 N N . GLU A 1 169 ? 3.032 -1.028 22.998 1.00 87.75 169 GLU A N 1
ATOM 1229 C CA . GLU A 1 169 ? 1.650 -1.461 23.222 1.00 87.75 169 GLU A CA 1
ATOM 1230 C C . GLU A 1 169 ? 0.755 -0.283 23.628 1.00 87.75 169 GLU A C 1
ATOM 1232 O O . GLU A 1 169 ? -0.335 -0.104 23.082 1.00 87.75 169 GLU A O 1
ATOM 1237 N N . GLU A 1 170 ? 1.219 0.563 24.545 1.00 90.69 170 GLU A N 1
ATOM 1238 C CA . GLU A 1 170 ? 0.497 1.754 24.980 1.00 90.69 170 GLU A CA 1
ATOM 1239 C C . GLU A 1 170 ? 0.322 2.759 23.837 1.00 90.69 170 GLU A C 1
ATOM 1241 O O . GLU A 1 170 ? -0.770 3.311 23.671 1.00 90.69 170 GLU A O 1
ATOM 1246 N N . GLN A 1 171 ? 1.355 2.973 23.016 1.00 90.19 171 GLN A N 1
ATOM 1247 C CA . GLN A 1 171 ? 1.263 3.803 21.815 1.00 90.19 171 GLN A CA 1
ATOM 1248 C C . GLN A 1 171 ? 0.232 3.239 20.831 1.00 90.19 171 GLN A C 1
ATOM 1250 O O . GLN A 1 171 ? -0.644 3.974 20.367 1.00 90.19 171 GLN A O 1
ATOM 1255 N N . ALA A 1 172 ? 0.272 1.931 20.567 1.00 91.38 172 ALA A N 1
ATOM 1256 C CA . ALA A 1 172 ? -0.693 1.258 19.707 1.00 91.38 172 ALA A CA 1
ATOM 1257 C C . ALA A 1 172 ? -2.126 1.429 20.225 1.00 91.38 172 ALA A C 1
ATOM 1259 O O . ALA A 1 172 ? -3.031 1.732 19.448 1.00 91.38 172 ALA A O 1
ATOM 1260 N N . VAL A 1 173 ? -2.339 1.293 21.539 1.00 93.81 173 VAL A N 1
ATOM 1261 C CA . VAL A 1 173 ? -3.645 1.501 22.180 1.00 93.81 173 VAL A CA 1
ATOM 1262 C C . VAL A 1 173 ? -4.118 2.947 22.018 1.00 93.81 173 VAL A C 1
ATOM 1264 O O . VAL A 1 173 ? -5.282 3.158 21.660 1.00 93.81 173 VAL A O 1
ATOM 1267 N N . ARG A 1 174 ? -3.244 3.942 22.228 1.00 94.69 174 ARG A N 1
ATOM 1268 C CA . ARG A 1 174 ? -3.580 5.365 22.042 1.00 94.69 174 ARG A CA 1
ATOM 1269 C C . ARG A 1 174 ? -3.952 5.671 20.592 1.00 94.69 174 ARG A C 1
ATOM 1271 O O . ARG A 1 174 ? -5.028 6.218 20.343 1.00 94.69 174 ARG A O 1
ATOM 1278 N N . MET A 1 175 ? -3.127 5.242 19.637 1.00 95.94 175 MET A N 1
ATOM 1279 C CA . MET A 1 175 ? -3.384 5.423 18.204 1.00 95.94 175 MET A CA 1
ATOM 1280 C C . MET A 1 175 ? -4.677 4.721 17.776 1.00 95.94 175 MET A C 1
ATOM 1282 O O . MET A 1 175 ? -5.506 5.316 17.089 1.00 95.94 175 MET A O 1
ATOM 1286 N N . LEU A 1 176 ? -4.908 3.489 18.239 1.00 96.00 176 LEU A N 1
ATOM 1287 C CA . LEU A 1 176 ? -6.121 2.728 17.944 1.00 96.00 176 LEU A CA 1
ATOM 1288 C C . LEU A 1 176 ? -7.379 3.416 18.484 1.00 96.00 176 LEU A C 1
ATOM 1290 O O . LEU A 1 176 ? -8.389 3.491 17.780 1.00 96.00 176 LEU A O 1
ATOM 1294 N N . ALA A 1 177 ? -7.340 3.919 19.721 1.00 96.00 177 ALA A N 1
ATOM 1295 C CA . ALA A 1 177 ? -8.449 4.666 20.305 1.00 96.00 177 ALA A CA 1
ATOM 1296 C C . ALA A 1 177 ? -8.755 5.924 19.481 1.00 96.00 177 ALA A C 1
ATOM 1298 O O . ALA A 1 177 ? -9.910 6.180 19.132 1.00 96.00 177 ALA A O 1
ATOM 1299 N N . GLN A 1 178 ? -7.714 6.660 19.103 1.00 96.00 178 GLN A N 1
ATOM 1300 C CA . GLN A 1 178 ? -7.825 7.887 18.332 1.00 96.00 178 GLN A CA 1
ATOM 1301 C C . GLN A 1 178 ? -8.450 7.664 16.950 1.00 96.00 178 GLN A C 1
ATOM 1303 O O . GLN A 1 178 ? -9.437 8.320 16.608 1.00 96.00 178 GLN A O 1
ATOM 1308 N N . VAL A 1 179 ? -7.945 6.703 16.170 1.00 97.19 179 VAL A N 1
ATOM 1309 C CA . VAL A 1 179 ? -8.465 6.461 14.812 1.00 97.19 179 VAL A CA 1
ATOM 1310 C C . VAL A 1 179 ? -9.884 5.893 14.827 1.00 97.19 179 VAL A C 1
ATOM 1312 O O . VAL A 1 179 ? -10.676 6.173 13.925 1.00 97.19 179 VAL A O 1
ATOM 1315 N N . ARG A 1 180 ? -10.256 5.151 15.880 1.00 96.00 180 ARG A N 1
ATOM 1316 C CA . ARG A 1 180 ? -11.635 4.686 16.091 1.00 96.00 180 ARG A CA 1
ATOM 1317 C C . ARG A 1 180 ? -12.586 5.841 16.374 1.00 96.00 180 ARG A C 1
ATOM 1319 O O . ARG A 1 180 ? -13.645 5.899 15.756 1.00 96.00 180 ARG A O 1
ATOM 1326 N N . VAL A 1 181 ? -12.203 6.779 17.242 1.00 96.44 181 VAL A N 1
ATOM 1327 C CA . VAL A 1 181 ? -12.992 7.998 17.501 1.00 96.44 181 VAL A CA 1
ATOM 1328 C C . VAL A 1 181 ? -13.144 8.830 16.226 1.00 96.44 181 VAL A C 1
ATOM 1330 O O . VAL A 1 181 ? -14.226 9.345 15.947 1.00 96.44 181 VAL A O 1
ATOM 1333 N N . ALA A 1 182 ? -12.098 8.899 15.401 1.00 96.00 182 ALA A N 1
ATOM 1334 C CA . ALA A 1 182 ? -12.149 9.568 14.104 1.00 96.00 182 ALA A CA 1
ATOM 1335 C C . ALA A 1 182 ? -12.994 8.819 13.049 1.00 96.00 182 ALA A C 1
ATOM 1337 O O . ALA A 1 182 ? -13.322 9.397 12.008 1.00 96.00 182 ALA A O 1
ATOM 1338 N N . GLY A 1 183 ? -13.414 7.578 13.311 1.00 95.44 183 GLY A N 1
ATOM 1339 C CA . GLY A 1 183 ? -14.306 6.800 12.450 1.00 95.44 183 GLY A CA 1
ATOM 1340 C C . GLY A 1 183 ? 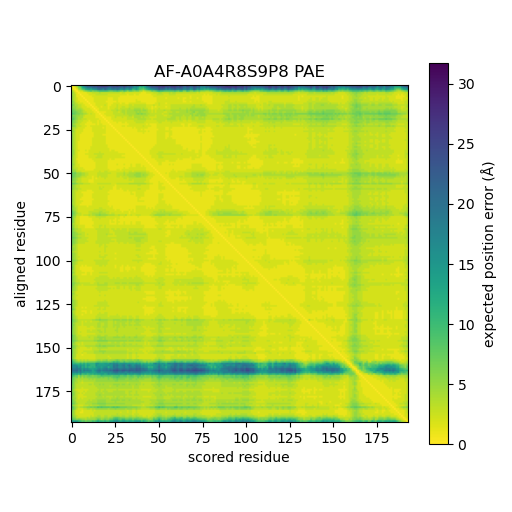-13.601 5.968 11.377 1.00 95.44 183 GLY A C 1
ATOM 1341 O O . GLY A 1 183 ? -14.145 5.820 10.283 1.00 95.44 183 GLY A O 1
ATOM 1342 N N . ALA A 1 184 ? -12.405 5.439 11.660 1.00 95.88 184 ALA A N 1
ATOM 1343 C CA . ALA A 1 184 ? -11.741 4.465 10.791 1.00 95.88 184 ALA A CA 1
ATOM 1344 C C . ALA A 1 184 ? -12.652 3.252 10.517 1.00 95.88 184 ALA A C 1
ATOM 1346 O O . ALA A 1 184 ? -13.173 2.636 11.448 1.00 95.88 184 ALA A O 1
ATOM 1347 N N . ARG A 1 185 ? -12.826 2.892 9.237 1.00 91.38 185 ARG A N 1
ATOM 1348 C CA . ARG A 1 185 ? -13.694 1.772 8.812 1.00 91.38 185 ARG A CA 1
ATOM 1349 C C . ARG A 1 185 ? -13.072 0.400 9.082 1.00 91.38 185 ARG A C 1
ATOM 1351 O O . ARG A 1 185 ? -13.784 -0.560 9.355 1.00 91.38 185 ARG A O 1
ATOM 1358 N N . GLY A 1 186 ? -11.747 0.324 9.026 1.00 93.62 186 GLY A N 1
ATOM 1359 C CA . GLY A 1 186 ? -10.950 -0.849 9.361 1.00 93.62 186 GLY A CA 1
ATOM 1360 C C . GLY A 1 186 ? -9.572 -0.409 9.836 1.00 93.62 186 GLY A C 1
ATOM 1361 O O . GLY A 1 186 ? -9.064 0.615 9.378 1.00 93.62 186 GLY A O 1
ATOM 1362 N N . VAL A 1 187 ? -8.982 -1.166 10.758 1.00 96.25 187 VAL A N 1
ATOM 1363 C CA . VAL A 1 187 ? -7.647 -0.887 11.300 1.00 96.25 187 VAL A CA 1
ATOM 1364 C C . VAL A 1 187 ? -6.821 -2.167 11.250 1.00 96.25 187 VAL A C 1
ATOM 1366 O O . VAL A 1 187 ? -7.265 -3.193 11.765 1.00 96.25 187 VAL A O 1
ATOM 1369 N N . LEU A 1 188 ? -5.644 -2.102 10.631 1.00 96.44 188 LEU A N 1
ATOM 1370 C CA . LEU A 1 188 ? -4.601 -3.121 10.722 1.00 96.44 188 LEU A CA 1
ATOM 1371 C C . LEU A 1 188 ? -3.485 -2.630 11.640 1.00 96.44 188 LEU A C 1
ATOM 1373 O O . LEU A 1 188 ? -3.226 -1.432 11.727 1.00 96.44 188 LEU A O 1
ATOM 1377 N N . LEU A 1 189 ? -2.831 -3.578 12.300 1.00 94.31 189 LEU A N 1
ATOM 1378 C CA . LEU A 1 189 ? -1.620 -3.362 13.081 1.00 94.31 189 LEU A CA 1
ATOM 1379 C C . LEU A 1 189 ? -0.470 -4.052 12.345 1.00 94.31 189 LEU A C 1
ATOM 1381 O O . LEU A 1 189 ? -0.621 -5.200 11.921 1.00 94.31 189 LEU A O 1
ATOM 1385 N N . HIS A 1 190 ? 0.654 -3.363 12.199 1.00 92.25 190 HIS A N 1
ATOM 1386 C CA . HIS A 1 190 ? 1.885 -3.905 11.639 1.00 92.25 190 HIS A CA 1
ATOM 1387 C C . HIS A 1 190 ? 3.046 -3.518 12.550 1.00 92.25 190 HIS A C 1
ATOM 1389 O O . HIS A 1 190 ? 3.246 -2.338 12.824 1.00 92.25 190 HIS A O 1
ATOM 1395 N N . GLY A 1 191 ? 3.758 -4.518 13.064 1.00 87.75 191 GLY A N 1
ATOM 1396 C CA . GLY A 1 191 ? 5.001 -4.304 13.797 1.00 87.75 191 GLY A CA 1
ATOM 1397 C C . GLY A 1 191 ? 6.186 -4.432 12.852 1.00 87.75 191 GLY A C 1
ATOM 1398 O O . GLY A 1 191 ? 6.152 -5.259 11.939 1.00 87.75 191 GLY A O 1
ATOM 1399 N N . GLU A 1 192 ? 7.208 -3.622 13.084 1.00 80.62 192 GLU A N 1
ATOM 1400 C CA . GLU A 1 192 ? 8.516 -3.753 12.452 1.00 80.62 192 GLU A CA 1
ATOM 1401 C C . GLU A 1 192 ? 9.485 -4.480 13.404 1.00 80.62 192 GLU A C 1
ATOM 1403 O O . GLU A 1 192 ? 9.398 -4.316 14.624 1.00 80.62 192 GLU A O 1
ATOM 1408 N N . ASP A 1 193 ? 10.364 -5.318 12.844 1.00 69.94 193 ASP A N 1
ATOM 1409 C CA . ASP A 1 193 ? 11.363 -6.107 13.590 1.00 69.94 193 ASP A CA 1
ATOM 1410 C C . ASP A 1 193 ? 12.549 -5.256 14.077 1.00 69.94 193 ASP A C 1
ATOM 1412 O O . ASP A 1 193 ? 13.094 -4.476 13.260 1.00 69.94 193 ASP A O 1
#

Radius of gyration: 16.13 Å; Cα contacts (8 Å, |Δi|>4): 368; chains: 1; bounding box: 37×36×44 Å

Mean predicted aligned error: 3.31 Å

Foldseek 3Di:
DPDDAAEAEQAPQDFCVNPVLRDADLQSLLVVLLVVVVVPHQAYEYFFADPVRGGALAQVRPQSNLVSNCVNPVNHQYEYELDCRNPPDLVVSLVRLVRHPRAGQAYEQAQPHPNSVVNCVSCVVVVHAYEYEYAFPVSLVSLLPDPCVVSHQEYEHEYEPPDDDDVSVVRVVNSVVSSVVSPGNYYHYHYDD

pLDDT: mean 94.75, std 7.93, range [50.28, 98.88]

Solvent-accessible surface area (backbone atoms only — not comparable to full-atom values): 10382 Å² total; per-residue (Å²): 131,86,81,81,86,40,70,44,71,65,39,58,86,62,38,52,93,79,39,80,84,47,43,61,49,36,70,46,41,22,52,50,51,45,53,41,42,78,73,61,34,65,26,38,34,43,50,30,30,44,99,85,49,45,54,33,57,42,29,92,30,36,21,56,33,42,47,38,29,40,76,72,34,75,87,54,47,38,29,35,63,66,51,51,90,44,45,66,53,44,68,58,43,37,51,27,58,71,59,42,82,44,78,46,59,25,35,39,38,46,50,74,46,78,52,32,66,60,40,47,50,47,36,48,76,72,72,24,39,34,30,39,29,25,68,47,63,64,22,43,51,53,43,58,72,40,86,58,46,79,67,28,63,29,35,33,41,39,43,72,43,89,58,86,60,68,67,53,54,51,49,50,51,52,41,52,53,51,41,51,75,60,55,52,76,36,78,46,82,43,80,48,119

InterPro domains:
  IPR008567 Beta-keto acid cleavage enzyme [PF05853] (4-111)
  IPR008567 Beta-keto acid cleavage enzyme [PTHR37418] (2-138)
  IPR013785 Aldolase-type TIM barrel [G3DSA:3.20.20.70] (1-138)

Sequence (193 aa):
MQTVYLKACLNGVRRKDQHPAIPCTPAEIAADAAACRDAGAAAVHVHAKDANGFDSLLAGAVDPVVAAIRARCPDLPVGVTTGAWALTDPAARCAAINEWTELPDFASVNWHEDGATEVAETLLARGIGVEAGLWNEAAALSWSGSPLRRECFRVLLELPGGVAGTEVEEQAVRMLAQVRVAGARGVLLHGED